Protein AF-A0A1M6WH85-F1 (afdb_monomer_lite)

Radius of gyration: 68.8 Å; chains: 1; bounding box: 102×161×122 Å

pLDDT: mean 76.67, std 14.31, range [42.09, 96.06]

Organism: NCBI:txid1121421

Secondary structure (DSSP, 8-state):
-------EEEE-TTTS-EEEEE---TT----TTPPPHHHHHH-TTT---HHHHHHHHTSS--SPP-SSS-SSS-HHHHHHHHTS-TTTT------S-BTTB--TTS-TTTT-EEEE-SSTT-EEEE---TTTTT---TT-PPPHHHHHHHHHHHTT---------TTSGGGPPTTS----PPP-SSS-SSS-HHHHHHHHTSPTTTT-PPPPS---GGGS---SS-----HHHHHHHHHHHHT--------S-PPTT--------

Foldseek 3Di:
DDDDPDFDWDQDPPPRDTHGPDDDPPPPPPDPPDDDPVVVVVPPVPDDDPVRVVCVVPVAFCDDADCVQDGNHGNVVVVVVVPQPDCNVVDDDDQDDDFVDQHPVNPPLVQWDWDADPDPPTIDTDHDDCVNVVDDDDDDDDDPVNVVVVCVPPVPDPDPPPPPPVVCPPPADPPRPRDQDDADCVQDTPHGNVVVVVVVPDDPCPPVDDDDPDDDPVVDDADPVRDDDDPVNVVVVVVVVVVPDPPPDDDDDDDPPDDDDDPDD

Structure (mmCIF, N/CA/C/O backbone):
data_AF-A0A1M6WH85-F1
#
_entry.id   AF-A0A1M6WH85-F1
#
loop_
_atom_site.group_PDB
_atom_site.id
_atom_site.type_symbol
_atom_site.label_atom_id
_atom_site.label_alt_id
_atom_site.label_comp_id
_atom_site.label_asym_id
_atom_site.label_entity_id
_atom_site.label_seq_id
_atom_site.pdbx_PDB_ins_code
_atom_site.Cartn_x
_atom_site.Cartn_y
_atom_site.Cartn_z
_atom_site.occupancy
_atom_site.B_iso_or_equiv
_atom_site.auth_seq_id
_atom_site.auth_comp_id
_atom_site.auth_asym_id
_atom_site.auth_atom_id
_atom_site.pdbx_PDB_model_num
ATOM 1 N N . MET A 1 1 ? 51.964 -56.908 -78.589 1.00 42.09 1 MET A N 1
ATOM 2 C CA . MET A 1 1 ? 52.768 -55.683 -78.781 1.00 42.09 1 MET A CA 1
ATOM 3 C C . MET A 1 1 ? 53.913 -55.790 -77.792 1.00 42.09 1 MET A C 1
ATOM 5 O O . MET A 1 1 ? 53.632 -56.070 -76.640 1.00 42.09 1 MET A O 1
ATOM 9 N N . ALA A 1 2 ? 55.168 -55.766 -78.240 1.00 44.41 2 ALA A N 1
ATOM 10 C CA . ALA A 1 2 ? 56.305 -55.954 -77.339 1.00 44.41 2 ALA A CA 1
ATOM 11 C C . ALA A 1 2 ? 56.460 -54.707 -76.460 1.00 44.41 2 ALA A C 1
ATOM 13 O O . ALA A 1 2 ? 56.728 -53.624 -76.988 1.00 44.41 2 ALA A O 1
ATOM 14 N N . ASP A 1 3 ? 56.259 -54.862 -75.153 1.00 47.34 3 ASP A N 1
ATOM 15 C CA . ASP A 1 3 ? 56.424 -53.793 -74.175 1.00 47.34 3 ASP A CA 1
ATOM 16 C C . ASP A 1 3 ? 57.886 -53.351 -74.178 1.00 47.34 3 ASP A C 1
ATOM 18 O O . ASP A 1 3 ? 58.795 -54.061 -73.741 1.00 47.34 3 ASP A O 1
ATOM 22 N N . LYS A 1 4 ? 58.139 -52.173 -74.746 1.00 52.25 4 LYS A N 1
ATOM 23 C CA . LYS A 1 4 ? 59.453 -51.549 -74.660 1.00 52.25 4 LYS A CA 1
ATOM 24 C C . LYS A 1 4 ? 59.614 -51.050 -73.228 1.00 52.25 4 LYS A C 1
ATOM 26 O O . LYS A 1 4 ? 59.039 -50.026 -72.872 1.00 52.25 4 LYS A O 1
ATOM 31 N N . ASN A 1 5 ? 60.388 -51.770 -72.417 1.00 56.88 5 ASN A N 1
ATOM 32 C CA . ASN A 1 5 ? 60.799 -51.301 -71.096 1.00 56.88 5 ASN A CA 1
ATOM 33 C C . ASN A 1 5 ? 61.594 -50.000 -71.250 1.00 56.88 5 ASN A C 1
ATOM 35 O O . ASN A 1 5 ? 62.756 -50.005 -71.658 1.00 56.88 5 ASN A O 1
ATOM 39 N N . VAL A 1 6 ? 60.954 -48.877 -70.934 1.00 59.44 6 VAL A N 1
ATOM 40 C CA . VAL A 1 6 ? 61.601 -47.568 -70.891 1.00 59.44 6 VAL A CA 1
ATOM 41 C C . VAL A 1 6 ? 62.429 -47.507 -69.610 1.00 59.44 6 VAL A C 1
ATOM 43 O O . VAL A 1 6 ? 61.889 -47.350 -68.518 1.00 59.44 6 VAL A O 1
ATOM 46 N N . GLN A 1 7 ? 63.747 -47.667 -69.730 1.00 65.38 7 GLN A N 1
ATOM 47 C CA . GLN A 1 7 ? 64.667 -47.406 -68.625 1.00 65.38 7 GLN A CA 1
ATOM 48 C C . GLN A 1 7 ? 64.900 -45.900 -68.517 1.00 65.38 7 GLN A C 1
ATOM 50 O O . GLN A 1 7 ? 65.506 -45.293 -69.400 1.00 65.38 7 GLN A O 1
ATOM 55 N N . ILE A 1 8 ? 64.418 -45.304 -67.429 1.00 70.38 8 ILE A N 1
ATOM 56 C CA . ILE A 1 8 ? 64.678 -43.901 -67.104 1.00 70.38 8 ILE A CA 1
ATOM 57 C C . ILE A 1 8 ? 65.975 -43.854 -66.299 1.00 70.38 8 ILE A C 1
ATOM 59 O O . ILE A 1 8 ? 66.078 -44.496 -65.252 1.00 70.38 8 ILE A O 1
ATOM 63 N N . LYS A 1 9 ? 66.964 -43.105 -66.789 1.00 76.25 9 LYS A N 1
ATOM 64 C CA . LYS A 1 9 ? 68.206 -42.824 -66.063 1.00 76.25 9 LYS A CA 1
ATOM 65 C C . LYS A 1 9 ? 68.342 -41.326 -65.845 1.00 76.25 9 LYS A C 1
ATOM 67 O O . LYS A 1 9 ? 68.036 -40.556 -66.754 1.00 76.25 9 LYS A O 1
ATOM 72 N 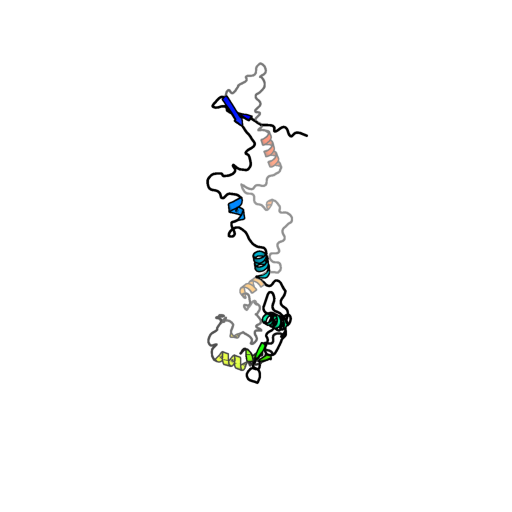N . GLN A 1 10 ? 68.813 -40.929 -64.670 1.00 78.44 10 GLN A N 1
ATOM 73 C CA . GLN A 1 10 ? 69.183 -39.545 -64.379 1.00 78.44 10 GLN A CA 1
ATOM 74 C C . GLN A 1 10 ? 70.703 -39.434 -64.274 1.00 78.44 10 GLN A C 1
ATOM 76 O O . GLN A 1 10 ? 71.368 -40.374 -63.839 1.00 78.44 10 GLN A O 1
ATOM 81 N N . ARG A 1 11 ? 71.265 -38.309 -64.716 1.00 72.81 11 ARG A N 1
ATOM 82 C CA . ARG A 1 11 ? 72.704 -38.069 -64.602 1.00 72.81 11 ARG A CA 1
ATOM 83 C C . ARG A 1 11 ? 73.030 -37.706 -63.153 1.00 72.81 11 ARG A C 1
ATOM 85 O O . ARG A 1 11 ? 72.338 -36.885 -62.562 1.00 72.81 11 ARG A O 1
ATOM 92 N N . ASN A 1 12 ? 74.059 -38.329 -62.598 1.00 70.50 12 ASN A N 1
ATOM 93 C CA . ASN A 1 12 ? 74.537 -38.075 -61.251 1.00 70.50 12 ASN A CA 1
ATOM 94 C C . ASN A 1 12 ? 75.523 -36.900 -61.276 1.00 70.50 12 ASN A C 1
ATOM 96 O O . ASN A 1 12 ? 76.570 -36.965 -61.918 1.00 70.50 12 ASN A O 1
ATOM 100 N N . GLU A 1 13 ? 75.180 -35.825 -60.572 1.00 68.06 13 GLU A N 1
ATOM 101 C CA . GLU A 1 13 ? 75.939 -34.567 -60.578 1.00 68.06 13 GLU A CA 1
ATOM 102 C C . GLU A 1 13 ? 77.287 -34.657 -59.843 1.00 68.06 13 GLU A C 1
ATOM 104 O O . GLU A 1 13 ? 78.099 -33.742 -59.928 1.00 68.06 13 GLU A O 1
ATOM 109 N N . THR A 1 14 ? 77.549 -35.746 -59.114 1.00 70.94 14 THR A N 1
ATOM 110 C CA . THR A 1 14 ? 78.760 -35.892 -58.286 1.00 70.94 14 THR A CA 1
ATOM 111 C C . THR A 1 14 ? 79.842 -36.748 -58.950 1.00 70.94 14 THR A C 1
ATOM 113 O O . THR A 1 14 ? 81.010 -36.646 -58.582 1.00 70.94 14 THR A O 1
ATOM 116 N N . ASN A 1 15 ? 79.494 -37.596 -59.924 1.00 67.88 15 ASN A N 1
ATOM 117 C CA . ASN A 1 15 ? 80.453 -38.490 -60.589 1.00 67.88 15 ASN A CA 1
ATOM 118 C C . ASN A 1 15 ? 80.294 -38.578 -62.119 1.00 67.88 15 ASN A C 1
ATOM 120 O O . ASN A 1 15 ? 80.936 -39.429 -62.735 1.00 67.88 15 ASN A O 1
ATOM 124 N N . ASP A 1 16 ? 79.434 -37.744 -62.720 1.00 69.81 16 ASP A N 1
ATOM 125 C CA . ASP A 1 16 ? 79.087 -37.743 -64.152 1.00 69.81 16 ASP A CA 1
ATOM 126 C C . ASP A 1 16 ? 78.580 -39.099 -64.703 1.00 69.81 16 ASP A C 1
ATOM 128 O O . ASP A 1 16 ? 78.475 -39.308 -65.917 1.00 69.81 16 ASP A O 1
ATOM 132 N N . GLY A 1 17 ? 78.207 -40.027 -63.817 1.00 75.81 17 GLY A N 1
ATOM 133 C CA . GLY A 1 17 ? 77.593 -41.312 -64.139 1.00 75.81 17 GLY A CA 1
ATOM 134 C C . GLY A 1 17 ? 76.082 -41.215 -64.387 1.00 75.81 17 GLY A C 1
ATOM 135 O O . GLY A 1 17 ? 75.456 -40.176 -64.187 1.00 75.81 17 GLY A O 1
ATOM 136 N N . TRP A 1 18 ? 75.467 -42.318 -64.828 1.00 76.81 18 TRP A N 1
ATOM 137 C CA . TRP A 1 18 ? 74.013 -42.423 -65.021 1.00 76.81 18 TRP A CA 1
ATOM 138 C C . TRP A 1 18 ? 73.401 -43.379 -63.996 1.00 76.81 18 TRP A C 1
ATOM 140 O O . TRP A 1 18 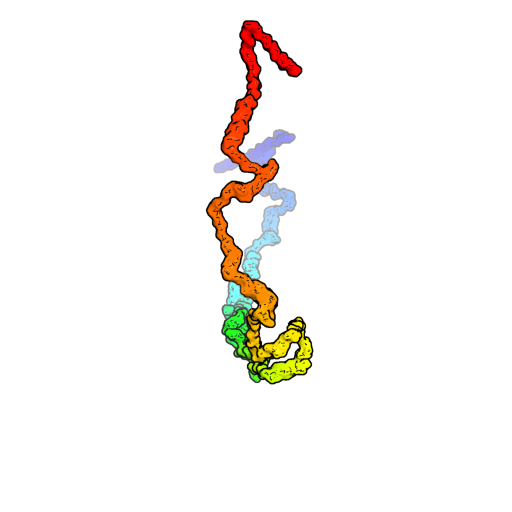? 73.637 -44.586 -64.074 1.00 76.81 18 TRP A O 1
ATOM 150 N N . ASP A 1 19 ? 72.564 -42.857 -63.101 1.00 74.44 19 ASP A N 1
ATOM 151 C CA . ASP A 1 19 ? 71.828 -43.652 -62.119 1.00 74.44 19 ASP A CA 1
ATOM 152 C C . ASP A 1 19 ? 70.506 -44.142 -62.717 1.00 74.44 19 ASP A C 1
ATOM 154 O O . ASP A 1 19 ? 69.733 -43.377 -63.303 1.00 74.44 19 ASP A O 1
ATOM 158 N N . ASN A 1 20 ? 70.234 -45.441 -62.578 1.00 72.94 20 ASN A N 1
ATOM 159 C CA . ASN A 1 20 ? 68.975 -46.035 -63.021 1.00 72.94 20 ASN A CA 1
ATOM 160 C C . ASN A 1 20 ? 67.863 -45.631 -62.049 1.00 72.94 20 ASN A C 1
ATOM 162 O O . ASN A 1 20 ? 67.914 -45.995 -60.876 1.00 72.94 20 ASN A O 1
ATOM 166 N N . LEU A 1 21 ? 66.845 -44.918 -62.534 1.00 68.12 21 LEU A N 1
ATOM 167 C CA . LEU A 1 21 ? 65.789 -44.406 -61.670 1.00 68.12 21 LEU A CA 1
ATOM 168 C C . LEU A 1 21 ? 64.767 -45.500 -61.323 1.00 68.12 21 LEU A C 1
ATOM 170 O O . LEU A 1 21 ? 64.354 -45.548 -60.178 1.00 68.12 21 LEU A O 1
ATOM 174 N N . TYR A 1 22 ? 64.424 -46.417 -62.243 1.00 67.44 22 TYR A N 1
ATOM 175 C CA . TYR A 1 22 ? 63.543 -47.591 -62.029 1.00 67.44 22 TYR A CA 1
ATOM 176 C C . TYR A 1 22 ? 63.690 -48.621 -63.187 1.00 67.44 22 TYR A C 1
ATOM 178 O O . TYR A 1 22 ? 64.175 -48.236 -64.257 1.00 67.44 22 TYR A O 1
ATOM 186 N N . PRO A 1 23 ? 63.277 -49.909 -63.026 1.00 55.47 23 PRO A N 1
ATOM 187 C CA . PRO A 1 23 ? 62.422 -50.447 -61.965 1.00 55.47 23 PRO A CA 1
ATOM 188 C C . PRO A 1 23 ? 63.149 -51.348 -60.955 1.00 55.47 23 PRO A C 1
ATOM 190 O O . PRO A 1 23 ? 63.771 -52.338 -61.334 1.00 55.47 23 PRO A O 1
ATOM 193 N N . LYS A 1 24 ? 62.995 -51.058 -59.653 1.00 54.28 24 LYS A N 1
ATOM 194 C CA . LYS A 1 24 ? 63.282 -52.020 -58.579 1.00 54.28 24 LYS A CA 1
ATOM 195 C C . LYS A 1 24 ? 62.405 -53.254 -58.798 1.00 54.28 24 LYS A C 1
ATOM 197 O O . LYS A 1 24 ? 61.180 -53.187 -58.692 1.00 54.28 24 LYS A O 1
ATOM 202 N N . THR A 1 25 ? 63.009 -54.375 -59.168 1.00 53.16 25 THR A N 1
ATOM 203 C CA . THR A 1 25 ? 62.298 -55.648 -59.287 1.00 53.16 25 THR A CA 1
ATOM 204 C C . THR A 1 25 ? 61.835 -56.102 -57.902 1.00 53.16 25 THR A C 1
ATOM 206 O O . THR A 1 25 ? 62.571 -55.972 -56.930 1.00 53.16 25 THR A O 1
ATOM 209 N N . LYS A 1 26 ? 60.616 -56.648 -57.827 1.00 52.84 26 LYS A N 1
ATOM 210 C CA . LYS A 1 26 ? 59.824 -57.032 -56.635 1.00 52.84 26 LYS A CA 1
ATOM 211 C C . LYS A 1 26 ? 60.537 -57.734 -55.458 1.00 52.84 26 LYS A C 1
ATOM 213 O O . LYS A 1 26 ? 59.924 -57.868 -54.408 1.00 52.84 26 LYS A O 1
ATOM 218 N N . ALA A 1 27 ? 61.762 -58.223 -55.628 1.00 52.22 27 ALA A N 1
ATOM 219 C CA . ALA A 1 27 ? 62.506 -58.964 -54.611 1.00 52.22 27 ALA A CA 1
ATOM 220 C C . ALA A 1 27 ? 63.324 -58.076 -53.652 1.00 52.22 27 ALA A C 1
ATOM 222 O O . ALA A 1 27 ? 63.789 -58.571 -52.633 1.00 52.22 27 ALA A O 1
ATOM 223 N N . GLU A 1 28 ? 63.482 -56.781 -53.937 1.00 53.91 28 GLU A N 1
ATOM 224 C CA . GLU A 1 28 ? 64.377 -55.892 -53.179 1.00 53.91 28 GLU A CA 1
ATOM 225 C C . GLU A 1 28 ? 63.615 -54.789 -52.420 1.00 53.91 28 GLU A C 1
ATOM 227 O O . GLU A 1 28 ? 64.026 -53.633 -52.362 1.00 53.91 28 GLU A O 1
ATOM 232 N N 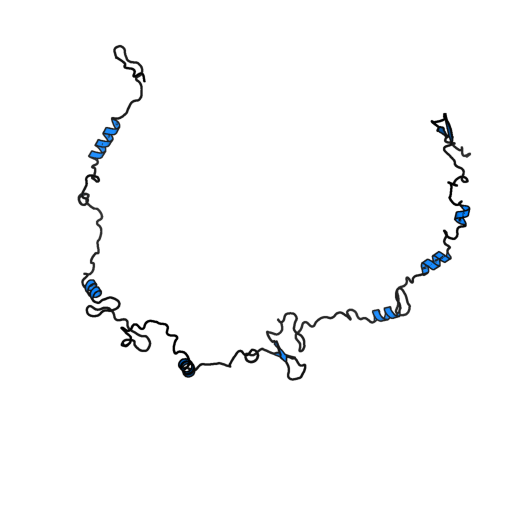. LEU A 1 29 ? 62.463 -55.148 -51.844 1.00 56.69 29 LEU A N 1
ATOM 233 C CA . LEU A 1 29 ? 61.794 -54.356 -50.806 1.00 56.69 29 LEU A CA 1
ATOM 234 C C . LEU A 1 29 ? 62.033 -55.006 -49.431 1.00 56.69 29 LEU A C 1
ATOM 236 O O . LEU A 1 29 ? 61.104 -55.311 -48.694 1.00 56.69 29 LEU A O 1
ATOM 240 N N . VAL A 1 30 ? 63.298 -55.277 -49.107 1.00 57.41 30 VAL A N 1
ATOM 241 C CA . VAL A 1 30 ? 63.726 -55.507 -47.722 1.00 57.41 30 VAL A CA 1
ATOM 242 C C . VAL A 1 30 ? 64.529 -54.279 -47.331 1.00 57.41 30 VAL A C 1
ATOM 244 O O . VAL A 1 30 ? 65.752 -54.247 -47.433 1.00 57.41 30 VAL A O 1
ATOM 247 N N . GLU A 1 31 ? 63.818 -53.221 -46.948 1.00 55.88 31 GLU A N 1
ATOM 248 C CA . GLU A 1 31 ? 64.446 -52.137 -46.206 1.00 55.88 31 GLU A CA 1
ATOM 249 C C . GLU A 1 31 ? 64.771 -52.692 -44.812 1.00 55.88 31 GLU A C 1
ATOM 251 O O . GLU A 1 31 ? 63.914 -53.246 -44.122 1.00 55.88 31 GLU A O 1
ATOM 256 N N . THR A 1 32 ? 66.057 -52.648 -44.475 1.00 51.19 32 THR A N 1
ATOM 257 C CA . THR A 1 32 ? 66.700 -53.088 -43.229 1.00 51.19 32 THR A CA 1
ATOM 258 C C . THR A 1 32 ? 65.756 -53.175 -42.020 1.00 51.19 32 THR A C 1
ATOM 260 O O . THR A 1 32 ? 65.392 -52.155 -41.441 1.00 51.19 32 THR A O 1
ATOM 263 N N . GLY A 1 33 ? 65.409 -54.404 -41.612 1.00 61.09 33 GLY A N 1
ATOM 264 C CA . GLY A 1 33 ? 64.749 -54.702 -40.331 1.00 61.09 33 GLY A CA 1
ATOM 265 C C . GLY A 1 33 ? 63.273 -55.127 -40.378 1.00 61.09 33 GLY A C 1
ATOM 266 O O . GLY A 1 33 ? 62.720 -55.427 -39.321 1.00 61.09 33 GLY A O 1
ATOM 267 N N . GLY A 1 34 ? 62.627 -55.177 -41.549 1.00 64.00 34 GLY A N 1
ATOM 268 C CA . GLY A 1 34 ? 61.234 -55.636 -41.700 1.00 64.00 34 GLY A CA 1
ATOM 269 C C . GLY A 1 34 ? 61.087 -57.107 -42.119 1.00 64.00 34 GLY A C 1
ATOM 270 O O . GLY A 1 34 ? 61.919 -57.630 -42.857 1.00 64.00 34 GLY A O 1
ATOM 271 N N . SER A 1 35 ? 60.011 -57.770 -41.675 1.00 67.88 35 SER A N 1
ATOM 272 C CA . SER A 1 35 ? 59.642 -59.120 -42.134 1.00 67.88 35 SER A CA 1
ATOM 273 C C . SER A 1 35 ? 59.291 -59.130 -43.625 1.00 67.88 35 SER A C 1
ATOM 275 O O . SER A 1 35 ? 58.646 -58.213 -44.135 1.00 67.88 35 SER A O 1
ATOM 277 N N . THR A 1 36 ? 59.662 -60.200 -44.317 1.00 78.50 36 THR A N 1
ATOM 278 C CA . THR A 1 36 ? 59.264 -60.460 -45.703 1.00 78.50 36 THR A CA 1
ATOM 279 C C . THR A 1 36 ? 57.747 -60.646 -45.830 1.00 78.50 36 THR A C 1
ATOM 281 O O . THR A 1 36 ? 57.044 -60.946 -44.864 1.00 78.50 36 THR A O 1
ATOM 284 N N . VAL A 1 37 ? 57.221 -60.539 -47.056 1.00 79.31 37 VAL A N 1
ATOM 285 C CA . VAL A 1 37 ? 55.795 -60.797 -47.342 1.00 79.31 37 VAL A CA 1
ATOM 286 C C . VAL A 1 37 ? 55.373 -62.214 -46.921 1.00 79.31 37 VAL A C 1
ATOM 288 O O . VAL A 1 37 ? 54.264 -62.397 -46.424 1.00 79.31 37 VAL A O 1
ATOM 291 N N . ALA A 1 38 ? 56.248 -63.212 -47.080 1.00 81.12 38 ALA A N 1
ATOM 292 C CA . ALA A 1 38 ? 55.956 -64.593 -46.691 1.00 81.12 38 ALA A CA 1
ATOM 293 C C . ALA A 1 38 ? 55.865 -64.759 -45.165 1.00 81.12 38 ALA A C 1
ATOM 295 O O . ALA A 1 38 ? 54.941 -65.401 -44.671 1.00 81.12 38 ALA A O 1
ATOM 296 N N . GLU A 1 39 ? 56.779 -64.129 -44.422 1.00 83.94 39 GLU A N 1
ATOM 297 C CA . GLU A 1 39 ? 56.746 -64.101 -42.955 1.00 83.94 39 GLU A CA 1
ATOM 298 C C . GLU A 1 39 ? 55.518 -63.348 -42.435 1.00 83.94 39 GLU A C 1
ATOM 300 O O . GLU A 1 39 ? 54.901 -63.787 -41.470 1.00 83.94 39 GLU A O 1
ATOM 305 N N . HIS A 1 40 ? 55.113 -62.260 -43.102 1.00 84.31 40 HIS A N 1
ATOM 306 C CA . HIS A 1 40 ? 53.891 -61.538 -42.757 1.00 84.31 40 HIS A CA 1
ATOM 307 C C . HIS A 1 40 ? 52.653 -62.433 -42.888 1.00 84.31 40 HIS A C 1
ATOM 309 O O . HIS A 1 40 ? 51.881 -62.531 -41.941 1.00 84.31 40 HIS A O 1
ATOM 315 N N . ILE A 1 41 ? 52.478 -63.122 -44.021 1.00 84.81 41 ILE A N 1
ATOM 316 C CA . ILE A 1 41 ? 51.302 -63.978 -44.272 1.00 84.81 41 ILE A CA 1
ATOM 317 C C . ILE A 1 41 ? 51.235 -65.171 -43.297 1.00 84.81 41 ILE A C 1
ATOM 319 O O . ILE A 1 41 ? 50.141 -65.634 -42.979 1.00 84.81 41 ILE A O 1
ATOM 323 N N . ALA A 1 42 ? 52.378 -65.656 -42.799 1.00 85.19 42 ALA A N 1
ATOM 324 C CA . ALA A 1 42 ? 52.445 -66.742 -41.816 1.00 85.19 42 ALA A CA 1
ATOM 325 C C . ALA A 1 42 ? 52.259 -66.282 -40.351 1.00 85.19 42 ALA A C 1
ATOM 327 O O . ALA A 1 42 ? 52.121 -67.123 -39.462 1.00 85.19 42 ALA A O 1
ATOM 328 N N . ASP A 1 43 ? 52.246 -64.972 -40.079 1.00 86.44 43 ASP A N 1
ATOM 329 C CA . ASP A 1 43 ? 52.116 -64.419 -38.729 1.00 86.44 43 ASP A CA 1
ATOM 330 C C . ASP A 1 43 ? 50.655 -64.457 -38.246 1.00 86.44 43 ASP A C 1
ATOM 332 O O . ASP A 1 43 ? 49.857 -63.547 -38.502 1.00 86.44 43 ASP A O 1
ATOM 336 N N . SER A 1 44 ? 50.303 -65.516 -37.513 1.00 88.62 44 SER A N 1
ATOM 337 C CA . SER A 1 44 ? 48.970 -65.697 -36.928 1.00 88.62 44 SER A CA 1
ATOM 338 C C . SER A 1 44 ? 48.658 -64.742 -35.774 1.00 88.62 44 SER A C 1
ATOM 340 O O . SER A 1 44 ? 47.502 -64.647 -35.384 1.00 88.62 44 SER A O 1
ATOM 342 N N . ALA A 1 45 ? 49.646 -64.041 -35.207 1.00 89.81 45 ALA A N 1
ATOM 343 C CA . ALA A 1 45 ? 49.397 -63.039 -34.170 1.00 89.81 45 ALA A CA 1
ATOM 344 C C . ALA A 1 45 ? 48.905 -61.710 -34.768 1.00 89.81 45 ALA A C 1
ATOM 346 O O . ALA A 1 45 ? 48.226 -60.941 -34.088 1.00 89.81 45 ALA A O 1
ATOM 347 N N . LYS A 1 46 ? 49.235 -61.439 -36.041 1.00 86.31 46 LYS A N 1
ATOM 348 C CA . LYS A 1 46 ? 48.803 -60.238 -36.780 1.00 86.31 46 LYS A CA 1
ATOM 349 C C . LYS A 1 46 ? 47.564 -60.451 -37.655 1.00 86.31 46 LYS A C 1
ATOM 351 O O . LYS A 1 46 ? 46.976 -59.469 -38.106 1.00 86.31 46 LYS A O 1
ATOM 356 N N . HIS A 1 47 ? 47.165 -61.699 -37.898 1.00 91.50 47 HIS A N 1
ATOM 357 C CA . HIS A 1 47 ? 45.995 -62.050 -38.705 1.00 91.50 47 HIS A CA 1
ATOM 358 C C . HIS A 1 47 ? 44.848 -62.572 -37.840 1.00 91.50 47 HIS A C 1
ATOM 360 O O . HIS A 1 47 ? 45.062 -63.111 -36.763 1.00 91.50 47 HIS A O 1
ATOM 366 N N . ILE A 1 48 ? 43.619 -62.424 -38.336 1.00 93.19 48 ILE A N 1
ATOM 367 C CA . ILE A 1 48 ? 42.411 -62.951 -37.691 1.00 93.19 48 ILE A CA 1
ATOM 368 C C . ILE A 1 48 ? 41.734 -63.964 -38.607 1.00 93.19 48 ILE A C 1
ATOM 370 O O . ILE A 1 48 ? 41.682 -63.799 -39.830 1.00 93.19 48 ILE A O 1
ATOM 374 N N . THR A 1 49 ? 41.166 -64.999 -38.014 1.00 93.56 49 THR A N 1
ATOM 375 C CA . THR A 1 49 ? 40.409 -66.041 -38.701 1.00 93.56 49 THR A CA 1
ATOM 376 C C . THR A 1 49 ? 38.931 -65.666 -38.844 1.00 93.56 49 THR A C 1
ATOM 378 O O . THR A 1 49 ? 38.391 -64.775 -38.180 1.00 93.56 49 THR A O 1
ATOM 381 N N . GLY A 1 50 ? 38.221 -66.381 -39.723 1.00 94.50 50 GLY A N 1
ATOM 382 C CA . GLY A 1 50 ? 36.764 -66.256 -39.836 1.00 94.50 50 GLY A CA 1
ATOM 383 C C . GLY A 1 50 ? 36.024 -66.627 -38.543 1.00 94.50 50 GLY A C 1
ATOM 384 O O . GLY A 1 50 ? 35.032 -65.980 -38.199 1.00 94.50 50 GLY A O 1
ATOM 385 N N . ALA A 1 51 ? 36.532 -67.618 -37.805 1.00 92.94 51 ALA A N 1
ATOM 386 C CA . ALA A 1 51 ? 35.966 -68.047 -36.529 1.00 92.94 51 ALA A CA 1
ATOM 387 C C . ALA A 1 51 ? 36.115 -66.964 -35.450 1.00 92.94 51 ALA A C 1
ATOM 389 O O . ALA A 1 51 ? 35.133 -66.639 -34.786 1.00 92.94 51 ALA A O 1
ATOM 390 N N . GLU A 1 52 ? 37.291 -66.337 -35.336 1.00 95.06 52 GLU A N 1
ATOM 391 C CA . GLU A 1 52 ? 37.531 -65.240 -34.385 1.00 95.06 52 GLU A CA 1
ATOM 392 C C . GLU A 1 52 ? 36.630 -64.037 -34.658 1.00 95.06 52 GLU A C 1
ATOM 394 O O . GLU A 1 52 ? 35.994 -63.524 -33.738 1.00 95.06 52 GLU A O 1
ATOM 399 N N . ARG A 1 53 ? 36.469 -63.642 -35.930 1.00 93.25 53 ARG A N 1
ATOM 400 C CA . ARG A 1 53 ? 35.508 -62.588 -36.296 1.00 93.25 53 ARG A CA 1
ATOM 401 C C . ARG A 1 53 ? 34.084 -62.936 -35.876 1.00 93.25 53 ARG A C 1
ATOM 403 O O . ARG A 1 53 ? 33.375 -62.067 -35.380 1.00 93.25 53 ARG A O 1
ATOM 410 N N . THR A 1 54 ? 33.664 -64.184 -36.071 1.00 91.69 54 THR A N 1
ATOM 411 C CA . THR A 1 54 ? 32.313 -64.636 -35.702 1.00 91.69 54 THR A CA 1
ATOM 412 C C . THR A 1 54 ? 32.128 -64.624 -34.185 1.00 91.69 54 THR A C 1
ATOM 414 O O . THR A 1 54 ? 31.132 -64.104 -33.688 1.00 91.69 54 THR A O 1
ATOM 417 N N . ALA A 1 55 ? 33.119 -65.112 -33.435 1.00 91.25 55 ALA A N 1
ATOM 418 C CA . ALA A 1 55 ? 33.103 -65.102 -31.977 1.00 91.25 55 ALA A CA 1
ATOM 419 C C . ALA A 1 55 ? 33.047 -63.673 -31.412 1.00 91.25 55 ALA A C 1
ATOM 421 O O . ALA A 1 55 ? 32.231 -63.390 -30.537 1.00 91.25 55 ALA A O 1
ATOM 422 N N . TRP A 1 56 ? 33.853 -62.744 -31.938 1.00 90.50 56 TRP A N 1
ATOM 423 C CA . TRP A 1 56 ? 33.806 -61.338 -31.526 1.00 90.50 56 TRP A CA 1
ATOM 424 C C . TRP A 1 56 ? 32.480 -60.666 -31.876 1.00 90.50 56 TRP A C 1
ATOM 426 O O . TRP A 1 56 ? 31.956 -59.908 -31.062 1.00 90.50 56 TRP A O 1
ATOM 436 N N . GLN A 1 57 ? 31.897 -60.970 -33.040 1.00 88.31 57 GLN A N 1
ATOM 437 C CA . GLN A 1 57 ? 30.594 -60.421 -33.423 1.00 88.31 57 GLN A CA 1
ATOM 438 C C . GLN A 1 57 ? 29.437 -60.896 -32.534 1.00 88.31 57 GLN A C 1
ATOM 440 O O . GLN A 1 57 ? 28.459 -60.154 -32.406 1.00 88.31 57 GLN A O 1
ATOM 445 N N . ASN A 1 58 ? 29.579 -62.064 -31.899 1.00 86.38 58 ASN A N 1
ATOM 446 C CA . ASN A 1 58 ? 28.575 -62.687 -31.032 1.00 86.38 58 ASN A CA 1
ATOM 447 C C . ASN A 1 58 ? 28.843 -62.492 -29.527 1.00 86.38 58 ASN A C 1
ATOM 449 O O . ASN A 1 58 ? 28.092 -63.004 -28.705 1.00 86.38 58 ASN A O 1
ATOM 453 N N . LYS A 1 59 ? 29.908 -61.778 -29.137 1.00 85.25 59 LYS A N 1
ATOM 454 C CA . LYS A 1 59 ? 30.308 -61.638 -27.723 1.00 85.25 59 LYS A CA 1
ATOM 455 C C . LYS A 1 59 ? 29.302 -60.852 -26.868 1.00 85.25 59 LYS A C 1
ATOM 457 O O . LYS A 1 59 ? 29.291 -61.017 -25.653 1.00 85.25 59 LYS A O 1
ATOM 462 N N . ALA A 1 60 ? 28.493 -59.993 -27.483 1.00 80.75 60 ALA A N 1
ATOM 463 C CA . ALA A 1 60 ? 27.445 -59.237 -26.808 1.00 80.75 60 ALA A CA 1
ATOM 464 C C . ALA A 1 60 ? 26.093 -59.514 -27.464 1.00 80.75 60 ALA A C 1
ATOM 466 O O . ALA A 1 60 ? 25.983 -59.502 -28.694 1.00 80.75 60 ALA A O 1
ATOM 467 N N . GLU A 1 61 ? 25.075 -59.718 -26.632 1.00 80.69 61 GLU A N 1
ATOM 468 C CA . GLU A 1 61 ? 23.693 -59.842 -27.073 1.00 80.69 61 GLU A CA 1
ATOM 469 C C . GLU A 1 61 ? 23.233 -58.504 -27.671 1.00 80.69 61 GLU A C 1
ATOM 471 O O . GLU A 1 61 ? 23.413 -57.446 -27.067 1.00 80.69 61 GLU A O 1
ATOM 476 N N . LYS A 1 62 ? 22.681 -58.532 -28.887 1.00 83.69 62 LYS A N 1
ATOM 477 C CA . LYS A 1 62 ? 22.205 -57.326 -29.600 1.00 83.69 62 LYS A CA 1
ATOM 478 C C . LYS A 1 62 ? 20.685 -57.248 -29.647 1.00 83.69 62 LYS A C 1
ATOM 480 O O . LYS A 1 62 ? 20.131 -56.270 -30.146 1.00 83.69 62 LYS A O 1
ATOM 485 N N . THR A 1 63 ? 20.015 -58.293 -29.174 1.00 90.06 63 THR A N 1
ATOM 486 C CA . THR A 1 63 ? 18.565 -58.384 -29.202 1.00 90.06 63 THR A CA 1
ATOM 487 C C . THR A 1 63 ? 17.948 -57.675 -27.998 1.00 90.06 63 THR A C 1
ATOM 489 O O . THR A 1 63 ? 18.507 -57.616 -26.900 1.00 90.06 63 THR A O 1
ATOM 492 N N . THR A 1 64 ? 16.783 -57.068 -28.212 1.00 92.62 64 THR A N 1
ATOM 493 C CA . THR A 1 64 ? 16.009 -56.450 -27.134 1.00 92.62 64 THR A CA 1
ATOM 494 C C . THR A 1 64 ? 15.500 -57.529 -26.183 1.00 92.62 64 THR A C 1
ATOM 496 O O . THR A 1 64 ? 14.951 -58.536 -26.626 1.00 92.62 64 THR A O 1
ATOM 499 N N . ALA A 1 65 ? 15.637 -57.304 -24.875 1.00 94.75 65 ALA A N 1
ATOM 500 C CA . ALA A 1 65 ? 15.097 -58.222 -23.881 1.00 94.75 65 ALA A CA 1
ATOM 501 C C . ALA A 1 65 ? 13.567 -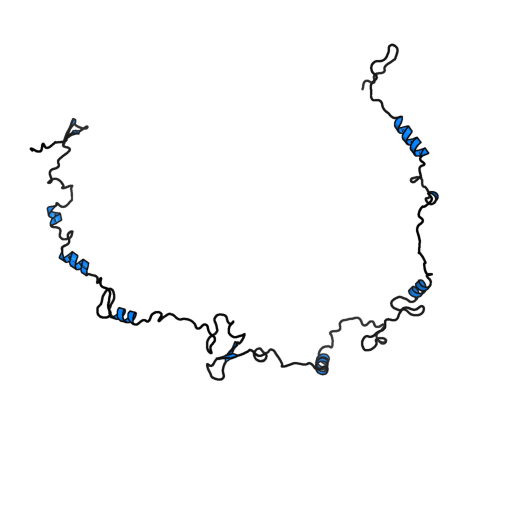58.267 -23.949 1.00 94.75 65 ALA A C 1
ATOM 503 O O . ALA A 1 65 ? 12.893 -57.240 -24.081 1.00 94.75 65 ALA A O 1
ATOM 504 N N . THR A 1 66 ? 13.019 -59.466 -23.804 1.00 94.12 66 THR A N 1
ATOM 505 C CA . THR A 1 66 ? 11.577 -59.696 -23.701 1.00 94.12 66 THR A CA 1
ATOM 506 C C . THR A 1 66 ? 11.251 -60.222 -22.308 1.00 94.12 66 THR A C 1
ATOM 508 O O . THR A 1 66 ? 12.138 -60.521 -21.511 1.00 94.12 66 THR A O 1
ATOM 511 N N . THR A 1 67 ? 9.970 -60.379 -21.995 1.00 92.75 67 THR A N 1
ATOM 512 C CA . THR A 1 67 ? 9.560 -61.064 -20.760 1.00 92.75 67 THR A CA 1
ATOM 513 C C . THR A 1 67 ? 9.875 -62.567 -20.785 1.00 92.75 67 THR A C 1
ATOM 515 O O . THR A 1 67 ? 9.887 -63.203 -19.734 1.00 92.75 67 THR A O 1
ATOM 518 N N . ALA A 1 68 ? 10.166 -63.143 -21.960 1.00 94.00 68 ALA A N 1
ATOM 519 C CA . ALA A 1 68 ? 10.439 -64.570 -22.139 1.00 94.00 68 ALA A CA 1
ATOM 520 C C . ALA A 1 68 ? 11.940 -64.910 -22.252 1.00 94.00 68 ALA A C 1
ATOM 522 O O . ALA A 1 68 ? 12.358 -65.989 -21.821 1.00 94.00 68 ALA A O 1
ATOM 523 N N . ALA A 1 69 ? 12.754 -63.999 -22.790 1.00 93.00 69 ALA A N 1
ATOM 524 C CA . ALA A 1 69 ? 14.170 -64.216 -23.089 1.00 93.00 69 ALA A CA 1
ATOM 525 C C . ALA A 1 69 ? 15.036 -63.006 -22.713 1.00 93.00 69 ALA A C 1
ATOM 527 O O . ALA A 1 69 ? 14.598 -61.858 -22.836 1.00 93.00 69 ALA A O 1
ATOM 528 N N . ASP A 1 70 ? 16.263 -63.289 -22.266 1.00 92.19 70 ASP A N 1
ATOM 529 C CA . ASP A 1 70 ? 17.284 -62.273 -22.007 1.00 92.19 70 ASP A CA 1
ATOM 530 C C . ASP A 1 70 ? 17.683 -61.561 -23.311 1.00 92.19 70 ASP A C 1
ATOM 532 O O . ASP A 1 70 ? 17.523 -62.103 -24.403 1.00 92.19 70 ASP A O 1
ATOM 536 N N . GLY A 1 71 ? 18.187 -60.336 -23.186 1.00 91.56 71 GLY A N 1
ATOM 537 C CA . GLY A 1 71 ? 18.669 -59.518 -24.299 1.00 91.56 71 GLY A CA 1
ATOM 538 C C . GLY A 1 71 ? 19.748 -58.552 -23.811 1.00 91.56 71 GLY A C 1
ATOM 539 O O . GLY A 1 71 ? 20.613 -58.920 -23.022 1.00 91.56 71 GLY A O 1
ATOM 540 N N . LEU A 1 72 ? 19.631 -57.270 -24.167 1.00 92.25 72 LEU A N 1
ATOM 541 C CA . LEU A 1 72 ? 20.444 -56.173 -23.598 1.00 92.25 72 LEU A CA 1
ATOM 542 C C . LEU A 1 72 ? 20.331 -56.012 -22.062 1.00 92.25 72 LEU A C 1
ATOM 544 O O . LEU A 1 72 ? 21.098 -55.268 -21.456 1.00 92.25 72 LEU A O 1
ATOM 548 N N . MET A 1 73 ? 19.365 -56.685 -21.438 1.00 93.94 73 MET A N 1
ATOM 549 C CA . MET A 1 73 ? 19.164 -56.790 -19.992 1.00 93.94 73 MET A CA 1
ATOM 550 C C . MET A 1 73 ? 18.553 -58.159 -19.659 1.00 93.94 73 MET A C 1
ATOM 552 O O . MET A 1 73 ? 18.041 -58.843 -20.549 1.00 93.94 73 MET A O 1
ATOM 556 N N . ALA A 1 74 ? 18.570 -58.557 -18.386 1.00 94.12 74 ALA A N 1
ATOM 557 C CA . ALA A 1 74 ? 17.931 -59.797 -17.954 1.00 94.12 74 ALA A CA 1
ATOM 558 C C . ALA A 1 74 ? 16.403 -59.717 -18.122 1.00 94.12 74 ALA A C 1
ATOM 560 O O . ALA A 1 74 ? 15.780 -58.706 -17.779 1.00 94.12 74 ALA A O 1
ATOM 561 N N . LYS A 1 75 ? 15.769 -60.809 -18.560 1.00 94.75 75 LYS A N 1
ATOM 562 C CA . LYS A 1 75 ? 14.304 -60.912 -18.693 1.00 94.75 75 LYS A CA 1
ATOM 563 C C . LYS A 1 75 ? 13.573 -60.627 -17.381 1.00 94.75 75 LYS A C 1
ATOM 565 O O . LYS A 1 75 ? 12.474 -60.082 -17.385 1.00 94.75 75 LYS A O 1
ATOM 570 N N . ALA A 1 76 ? 14.206 -60.951 -16.251 1.00 95.50 76 ALA A N 1
ATOM 571 C CA . ALA A 1 76 ? 13.685 -60.664 -14.919 1.00 95.50 76 ALA A CA 1
ATOM 572 C C . ALA A 1 76 ? 13.600 -59.153 -14.642 1.00 95.50 76 ALA A C 1
ATOM 574 O O . ALA A 1 76 ? 12.619 -58.693 -14.063 1.00 95.50 76 ALA A O 1
ATOM 575 N N . ASP A 1 77 ? 14.587 -58.371 -15.084 1.00 96.00 77 ASP A N 1
ATOM 576 C CA . ASP A 1 77 ? 14.569 -56.916 -14.918 1.00 96.00 77 ASP A CA 1
ATOM 577 C C . ASP A 1 77 ? 13.619 -56.254 -15.915 1.00 96.00 77 ASP A C 1
ATOM 579 O O . ASP A 1 77 ? 12.905 -55.323 -15.547 1.00 96.00 77 ASP A O 1
ATOM 583 N N . LYS A 1 78 ? 13.508 -56.791 -17.138 1.00 95.00 78 LYS A N 1
ATOM 584 C CA . LYS A 1 78 ? 12.465 -56.378 -18.088 1.00 95.00 78 LYS A CA 1
ATOM 585 C C . LYS A 1 78 ? 11.064 -56.589 -17.510 1.00 95.00 78 LYS A C 1
ATOM 587 O O . LYS A 1 78 ? 10.249 -55.678 -17.570 1.00 95.00 78 LYS A O 1
ATOM 592 N N . ALA A 1 79 ? 10.809 -57.743 -16.892 1.00 94.69 79 ALA A N 1
ATOM 593 C CA . ALA A 1 79 ? 9.533 -58.030 -16.241 1.00 94.69 79 ALA A CA 1
ATOM 594 C C . ALA A 1 79 ? 9.238 -57.071 -15.074 1.00 94.69 79 ALA A C 1
ATOM 596 O O . ALA A 1 79 ? 8.104 -56.619 -14.929 1.00 94.69 79 ALA A O 1
ATOM 597 N N . LYS A 1 80 ? 10.251 -56.713 -14.268 1.00 93.69 80 LYS A N 1
ATOM 598 C CA . LYS A 1 80 ? 10.098 -55.690 -13.219 1.00 93.69 80 LYS A CA 1
ATOM 599 C C . LYS A 1 80 ? 9.735 -54.334 -13.811 1.00 93.69 80 LYS A C 1
ATOM 601 O O . LYS A 1 80 ? 8.804 -53.713 -13.319 1.00 93.69 80 LYS A O 1
ATOM 606 N N . LEU A 1 81 ? 10.449 -53.887 -14.848 1.00 93.00 81 LEU A N 1
ATOM 607 C CA . LEU A 1 81 ? 10.185 -52.601 -15.497 1.00 93.00 81 LEU A CA 1
ATOM 608 C C . LEU A 1 81 ? 8.801 -52.554 -16.153 1.00 93.00 81 LEU A C 1
ATOM 610 O O . LEU A 1 81 ? 8.120 -51.545 -16.022 1.00 93.00 81 LEU A O 1
ATOM 614 N N . ASP A 1 82 ? 8.359 -53.641 -16.789 1.00 91.75 82 ASP A N 1
ATOM 615 C CA . ASP A 1 82 ? 7.024 -53.735 -17.402 1.00 91.75 82 ASP A CA 1
ATOM 616 C C . ASP A 1 82 ? 5.889 -53.686 -16.374 1.00 91.75 82 ASP A C 1
ATOM 618 O O . ASP A 1 82 ? 4.788 -53.235 -16.684 1.00 91.75 82 ASP A O 1
ATOM 622 N N . GLY A 1 83 ? 6.153 -54.135 -15.145 1.00 90.19 83 GLY A N 1
ATOM 623 C CA . GLY A 1 83 ? 5.212 -54.038 -14.030 1.00 90.19 83 GLY A CA 1
ATOM 624 C C . GLY A 1 83 ? 5.089 -52.631 -13.439 1.00 90.19 83 GLY A C 1
ATOM 625 O O . GLY A 1 83 ? 4.171 -52.379 -12.657 1.00 90.19 83 GLY A O 1
ATOM 626 N N . ILE A 1 84 ? 5.986 -51.704 -13.789 1.00 91.56 84 ILE A N 1
ATOM 627 C CA . ILE A 1 84 ? 5.919 -50.320 -13.318 1.00 91.56 84 ILE A CA 1
ATOM 628 C C . ILE A 1 84 ? 4.911 -49.569 -14.190 1.00 91.56 84 ILE A C 1
ATOM 630 O O . ILE A 1 84 ? 5.175 -49.251 -15.348 1.00 91.56 84 ILE A O 1
ATOM 634 N N . ALA A 1 85 ? 3.746 -49.256 -13.616 1.00 89.38 85 ALA A N 1
ATOM 635 C CA . ALA A 1 85 ? 2.756 -48.412 -14.274 1.00 89.38 85 ALA A CA 1
ATOM 636 C C . ALA A 1 85 ? 3.354 -47.042 -14.643 1.00 89.38 85 ALA A C 1
ATOM 638 O O . ALA A 1 85 ? 4.189 -46.489 -13.918 1.00 89.38 85 ALA A O 1
ATOM 639 N N . ALA A 1 86 ? 2.894 -46.462 -15.755 1.00 85.62 86 ALA A N 1
ATOM 640 C CA . ALA A 1 86 ? 3.292 -45.116 -16.149 1.00 85.62 86 ALA A CA 1
ATOM 641 C C . ALA A 1 86 ? 3.012 -44.129 -15.002 1.00 85.62 86 ALA A C 1
ATOM 643 O O . ALA A 1 86 ? 1.877 -43.991 -14.551 1.00 85.62 86 ALA A O 1
ATOM 644 N N . GLY A 1 87 ? 4.061 -43.464 -14.510 1.00 85.50 87 GLY A N 1
ATOM 645 C CA . GLY A 1 87 ? 3.947 -42.519 -13.400 1.00 85.50 87 GLY A CA 1
ATOM 646 C C . GLY A 1 87 ? 3.847 -43.142 -12.002 1.00 85.50 87 GLY A C 1
ATOM 647 O O . GLY A 1 87 ? 3.465 -42.429 -11.084 1.00 85.50 87 GLY A O 1
ATOM 648 N N . ALA A 1 88 ? 4.220 -44.412 -11.789 1.00 86.38 88 ALA A N 1
ATOM 649 C CA . ALA A 1 88 ? 4.167 -45.061 -10.465 1.00 86.38 88 ALA A CA 1
ATOM 650 C C . ALA A 1 88 ? 4.903 -44.297 -9.338 1.00 86.38 88 ALA A C 1
ATOM 652 O O . ALA A 1 88 ? 4.514 -44.397 -8.179 1.00 86.38 88 ALA A O 1
ATOM 653 N N . ASN A 1 89 ? 5.921 -43.497 -9.680 1.00 83.62 89 ASN A N 1
ATOM 654 C CA . ASN A 1 89 ? 6.658 -42.641 -8.738 1.00 83.62 89 ASN A CA 1
ATOM 655 C C . ASN A 1 89 ? 6.281 -41.152 -8.837 1.00 83.62 89 ASN A C 1
ATOM 657 O O . ASN A 1 89 ? 6.952 -40.303 -8.251 1.00 83.62 89 ASN A O 1
ATOM 661 N N . ASN A 1 90 ? 5.246 -40.804 -9.603 1.00 86.12 90 ASN A N 1
ATOM 662 C CA . ASN A 1 90 ? 4.816 -39.423 -9.757 1.00 86.12 90 ASN A CA 1
ATOM 663 C C . ASN A 1 90 ? 3.968 -39.007 -8.549 1.00 86.12 90 ASN A C 1
ATOM 665 O O . ASN A 1 90 ? 2.744 -39.131 -8.555 1.00 86.12 90 ASN A O 1
ATOM 669 N N . TYR A 1 91 ? 4.629 -38.526 -7.497 1.00 82.69 91 TYR A N 1
ATOM 670 C CA . TYR A 1 91 ? 3.943 -37.936 -6.356 1.00 82.69 91 TYR A CA 1
ATOM 671 C C . TYR A 1 91 ? 3.362 -36.573 -6.740 1.00 82.69 91 TYR A C 1
ATOM 673 O O . TYR A 1 91 ? 4.076 -35.574 -6.831 1.00 82.69 91 TYR A O 1
ATOM 681 N N . THR A 1 92 ? 2.048 -36.520 -6.935 1.00 75.44 92 THR A N 1
ATOM 682 C CA . THR A 1 92 ? 1.310 -35.259 -7.004 1.00 75.44 92 THR A CA 1
ATOM 683 C C . THR A 1 92 ? 0.831 -34.894 -5.608 1.00 75.44 92 THR A C 1
ATOM 685 O O . THR A 1 92 ? -0.009 -35.587 -5.031 1.00 75.44 92 THR A O 1
ATOM 688 N N . HIS A 1 93 ? 1.360 -33.804 -5.061 1.00 72.12 93 HIS A N 1
ATOM 689 C CA . HIS A 1 93 ? 0.889 -33.271 -3.790 1.00 72.12 93 HIS A CA 1
ATOM 690 C C . HIS A 1 93 ? -0.591 -32.859 -3.911 1.00 72.12 93 HIS A C 1
ATOM 692 O O . HIS A 1 93 ? -0.948 -32.219 -4.905 1.00 72.12 93 HIS A O 1
ATOM 698 N N . PRO A 1 94 ? -1.454 -33.181 -2.930 1.00 74.44 94 PRO A N 1
ATOM 699 C CA . PRO A 1 94 ? -2.821 -32.672 -2.911 1.00 74.44 94 PRO A CA 1
ATOM 700 C C . PRO A 1 94 ? -2.826 -31.138 -2.989 1.00 74.44 94 PRO A C 1
ATOM 702 O O . PRO A 1 94 ? -1.961 -30.471 -2.420 1.00 74.44 94 PRO A O 1
ATOM 705 N N . THR A 1 95 ? -3.770 -30.564 -3.729 1.00 71.94 95 THR A N 1
ATOM 706 C CA . THR A 1 95 ? -3.922 -29.102 -3.864 1.00 71.94 95 THR A CA 1
ATOM 707 C C . THR A 1 95 ? -5.193 -28.573 -3.203 1.00 71.94 95 THR A C 1
ATOM 709 O O . THR A 1 95 ? -5.354 -27.360 -3.098 1.00 71.94 95 THR A O 1
ATOM 712 N N . GLY A 1 96 ? -6.083 -29.469 -2.764 1.00 68.50 96 GLY A N 1
ATOM 713 C CA . GLY A 1 96 ? -7.331 -29.137 -2.085 1.00 68.50 96 GLY A CA 1
ATOM 714 C C . GLY A 1 96 ? -7.227 -29.210 -0.564 1.00 68.50 96 GLY A C 1
ATOM 715 O O . GLY A 1 96 ? -6.320 -29.831 -0.010 1.00 68.50 96 GLY A O 1
ATOM 716 N N . ASP A 1 97 ? -8.205 -28.600 0.096 1.00 64.25 97 ASP A N 1
ATOM 717 C CA . ASP A 1 97 ? -8.303 -28.579 1.550 1.00 64.25 97 ASP A CA 1
ATOM 718 C C . ASP A 1 97 ? -8.770 -29.936 2.097 1.00 64.25 97 ASP A C 1
ATOM 720 O O . ASP A 1 97 ? -9.713 -30.544 1.586 1.00 64.25 97 ASP A O 1
ATOM 724 N N . GLY A 1 98 ? -8.130 -30.416 3.166 1.00 64.94 98 GLY A N 1
ATOM 725 C CA . GLY A 1 98 ? -8.519 -31.658 3.835 1.00 64.94 98 GLY A CA 1
ATOM 726 C C . GLY A 1 98 ? -8.042 -31.728 5.282 1.00 64.94 98 GLY A C 1
ATOM 727 O O . GLY A 1 98 ? -7.216 -30.926 5.712 1.00 64.94 98 GLY A O 1
ATOM 728 N N . ASN A 1 99 ? -8.539 -32.720 6.028 1.00 61.34 99 ASN A N 1
ATOM 729 C CA . ASN A 1 99 ? -8.245 -32.931 7.453 1.00 61.34 99 ASN A CA 1
ATOM 730 C C . ASN A 1 99 ? -6.764 -33.194 7.778 1.00 61.34 99 ASN A C 1
ATOM 732 O O . ASN A 1 99 ? -6.464 -33.409 8.935 1.00 61.34 99 ASN A O 1
ATOM 736 N N . LEU A 1 100 ? -5.838 -33.232 6.818 1.00 68.12 100 LEU A N 1
ATOM 737 C CA . LEU A 1 100 ? -4.400 -33.432 7.065 1.00 68.12 100 LEU A CA 1
ATOM 738 C C . LEU A 1 100 ? -3.512 -32.605 6.120 1.00 68.12 100 LEU A C 1
ATOM 740 O O . LEU A 1 100 ? -2.307 -32.833 6.052 1.00 68.12 100 LEU A O 1
ATOM 744 N N . HIS A 1 101 ? -4.093 -31.671 5.359 1.00 72.44 101 HIS A N 1
ATOM 745 C CA . HIS A 1 101 ? -3.394 -30.986 4.276 1.00 72.44 101 HIS A CA 1
ATOM 746 C C . HIS A 1 101 ? -3.637 -29.477 4.308 1.00 72.44 101 HIS A C 1
ATOM 748 O O . HIS A 1 101 ? -4.781 -29.040 4.419 1.00 72.44 101 HIS A O 1
ATOM 754 N N . VAL A 1 102 ? -2.557 -28.693 4.226 1.00 70.31 102 VAL A N 1
ATOM 755 C CA . VAL A 1 102 ? -2.602 -27.232 4.069 1.00 70.31 102 VAL A CA 1
ATOM 756 C C . VAL A 1 102 ? -2.454 -26.923 2.582 1.00 70.31 102 VAL A C 1
ATOM 758 O O . VAL A 1 102 ? -1.443 -27.290 1.980 1.00 70.31 102 VAL A O 1
ATOM 761 N N . ALA A 1 103 ? -3.430 -26.230 1.989 1.00 68.62 103 ALA A N 1
ATOM 762 C CA . ALA A 1 103 ? -3.335 -25.804 0.596 1.00 68.62 103 ALA A CA 1
ATOM 763 C C . ALA A 1 103 ? -2.057 -24.990 0.344 1.00 68.62 103 ALA A C 1
ATOM 765 O O . ALA A 1 103 ? -1.651 -24.175 1.175 1.00 68.62 103 ALA A O 1
ATOM 766 N N . ALA A 1 104 ? -1.461 -25.170 -0.838 1.00 69.88 104 ALA A N 1
ATOM 767 C CA . ALA A 1 104 ? -0.154 -24.610 -1.195 1.00 69.88 104 ALA A CA 1
ATOM 768 C C . ALA A 1 104 ? -0.053 -23.078 -1.051 1.00 69.88 104 ALA A C 1
ATOM 770 O O . ALA A 1 104 ? 1.047 -22.555 -0.893 1.00 69.88 104 ALA A O 1
ATOM 771 N N . THR A 1 105 ? -1.180 -22.358 -1.090 1.00 62.84 105 THR A N 1
ATOM 772 C CA . THR A 1 105 ? -1.223 -20.890 -0.984 1.00 62.84 105 THR A CA 1
ATOM 773 C C . THR A 1 105 ? -2.077 -20.365 0.171 1.00 62.84 105 THR A C 1
ATOM 775 O O . THR A 1 105 ? -2.243 -19.157 0.283 1.00 62.84 105 THR A O 1
ATOM 778 N N . GLY A 1 106 ? -2.637 -21.216 1.040 1.00 63.41 106 GLY A N 1
ATOM 779 C CA . GLY A 1 106 ? -3.460 -20.787 2.188 1.00 63.41 106 GLY A CA 1
ATOM 780 C C . GLY A 1 106 ? -4.738 -19.986 1.856 1.00 63.41 106 GLY A C 1
ATOM 781 O O . GLY A 1 106 ? -5.470 -19.600 2.763 1.00 63.41 106 GLY A O 1
ATOM 782 N N . THR A 1 107 ? -5.037 -19.738 0.576 1.00 65.94 107 THR A N 1
ATOM 783 C CA . THR A 1 107 ? -6.106 -18.833 0.112 1.00 65.94 107 THR A CA 1
ATOM 784 C C . THR A 1 107 ? -7.482 -19.489 -0.017 1.00 65.94 107 THR A C 1
ATOM 786 O O . THR A 1 107 ? -8.476 -18.779 -0.135 1.00 65.94 107 THR A O 1
ATOM 789 N N . THR A 1 108 ? -7.572 -20.820 -0.008 1.00 69.19 108 THR A N 1
ATOM 790 C CA . THR A 1 108 ? -8.818 -21.571 -0.257 1.00 69.19 108 THR A CA 1
ATOM 791 C C . THR A 1 108 ? -9.701 -21.749 0.981 1.00 69.19 108 THR A C 1
ATOM 793 O O . THR A 1 108 ? -10.912 -21.875 0.846 1.00 69.19 108 THR A O 1
ATOM 796 N N . ASN A 1 109 ? -9.140 -21.648 2.193 1.00 73.31 109 ASN A N 1
ATOM 797 C CA . ASN A 1 109 ? -9.864 -21.913 3.446 1.00 73.31 109 ASN A CA 1
ATOM 798 C C . ASN A 1 109 ? -10.578 -20.698 4.062 1.00 73.31 109 ASN A C 1
ATOM 800 O O . ASN A 1 109 ? -10.934 -20.738 5.242 1.00 73.31 109 ASN A O 1
ATOM 804 N N . ASN A 1 110 ? -10.779 -19.605 3.317 1.00 78.06 110 ASN A N 1
ATOM 805 C CA . ASN A 1 110 ? -11.483 -18.406 3.802 1.00 78.06 110 ASN A CA 1
ATOM 806 C C . ASN A 1 110 ? -10.953 -17.875 5.160 1.00 78.06 110 ASN A C 1
ATOM 808 O O . ASN A 1 110 ? -11.730 -17.412 5.994 1.00 78.06 110 ASN A O 1
ATOM 812 N N . GLY A 1 111 ? -9.641 -17.974 5.410 1.00 77.81 111 GLY A N 1
ATOM 813 C CA . GLY A 1 111 ? -9.011 -17.522 6.661 1.00 77.81 111 GLY A CA 1
ATOM 814 C C . GLY A 1 111 ? -9.205 -18.442 7.876 1.00 77.81 111 GLY A C 1
ATOM 815 O O . GLY A 1 111 ? -8.915 -18.032 9.000 1.00 77.81 111 GLY A O 1
ATOM 816 N N . LYS A 1 112 ? -9.692 -19.677 7.691 1.00 84.38 112 LYS A N 1
ATOM 817 C CA . LYS A 1 112 ? -9.718 -20.700 8.749 1.00 84.38 112 LYS A CA 1
ATOM 818 C C . LYS A 1 112 ? -8.310 -21.212 9.069 1.00 84.38 112 LYS A C 1
ATOM 820 O O . LYS A 1 112 ? -7.426 -21.210 8.217 1.00 84.38 112 LYS A O 1
ATOM 825 N N . VAL A 1 113 ? -8.135 -21.708 10.292 1.00 83.88 113 VAL A N 1
ATOM 826 C CA . VAL A 1 113 ? -6.903 -22.344 10.782 1.00 83.88 113 VAL A CA 1
ATOM 827 C C . VAL A 1 113 ? -7.147 -23.824 11.085 1.00 83.88 113 VAL A C 1
ATOM 829 O O . VAL A 1 113 ? -8.275 -24.220 11.390 1.00 83.88 113 VAL A O 1
ATOM 832 N N . LEU A 1 114 ? -6.100 -24.649 11.020 1.00 84.69 114 LEU A N 1
ATOM 833 C CA . LEU A 1 114 ? -6.169 -26.032 11.495 1.00 84.69 114 LEU A CA 1
ATOM 834 C C . LEU A 1 114 ? -6.250 -26.042 13.023 1.00 84.69 114 LEU A C 1
ATOM 836 O O . LEU A 1 114 ? -5.399 -25.468 13.703 1.00 84.69 114 LEU A O 1
ATOM 840 N N . LYS A 1 115 ? -7.267 -26.712 13.559 1.00 83.12 115 LYS A N 1
ATOM 841 C CA . LYS A 1 115 ? -7.480 -26.917 14.993 1.00 83.12 115 LYS A CA 1
ATOM 842 C C . LYS A 1 115 ? -7.443 -28.402 15.324 1.00 83.12 115 LYS A C 1
ATOM 844 O O . LYS A 1 115 ? -7.849 -29.225 14.504 1.00 83.12 115 LYS A O 1
ATOM 849 N N . ALA A 1 116 ? -6.990 -28.741 16.530 1.00 84.38 116 ALA A N 1
ATOM 850 C CA . ALA A 1 116 ? -7.123 -30.099 17.047 1.00 84.38 116 ALA A CA 1
ATOM 851 C C . ALA A 1 116 ? -8.610 -30.485 17.130 1.00 84.38 116 ALA A C 1
ATOM 853 O O . ALA A 1 116 ? -9.449 -29.677 17.534 1.00 84.38 116 ALA A O 1
ATOM 854 N N . GLY A 1 117 ? -8.939 -31.703 16.713 1.00 80.38 117 GLY A N 1
ATOM 855 C CA . GLY A 1 117 ? -10.281 -32.262 16.826 1.00 80.38 117 GLY A CA 1
ATOM 856 C C . GLY A 1 117 ? -10.494 -33.014 18.143 1.00 80.38 117 GLY A C 1
ATOM 857 O O . GLY A 1 117 ? -9.615 -33.096 18.997 1.00 80.38 117 GLY A O 1
ATOM 858 N N . ALA A 1 118 ? -11.689 -33.587 18.301 1.00 80.75 118 ALA A N 1
ATOM 859 C CA . ALA A 1 118 ? -12.120 -34.252 19.535 1.00 80.75 118 ALA A CA 1
ATOM 860 C C . ALA A 1 118 ? -11.443 -35.613 19.801 1.00 80.75 118 ALA A C 1
ATOM 862 O O . ALA A 1 118 ? -11.627 -36.199 20.864 1.00 80.75 118 ALA A O 1
ATOM 863 N N . THR A 1 119 ? -10.687 -36.152 18.842 1.00 83.81 119 THR A N 1
ATOM 864 C CA . THR A 1 119 ? -9.973 -37.433 18.963 1.00 83.81 119 THR A CA 1
ATOM 865 C C . THR A 1 119 ? -8.479 -37.225 18.740 1.00 83.81 119 THR A C 1
ATOM 867 O O . THR A 1 119 ? -8.079 -36.386 17.929 1.00 83.81 119 THR A O 1
ATOM 870 N N . ALA A 1 120 ? -7.638 -37.997 19.432 1.00 79.94 120 ALA A N 1
ATOM 871 C CA . ALA A 1 120 ? -6.195 -37.974 19.214 1.00 79.94 120 ALA A CA 1
ATOM 872 C C . ALA A 1 120 ? -5.865 -38.176 17.723 1.00 79.94 120 ALA A C 1
ATOM 874 O O . ALA A 1 120 ? -6.398 -39.077 17.077 1.00 79.94 120 ALA A O 1
ATOM 875 N N . GLY A 1 121 ? -5.016 -37.305 17.175 1.00 78.44 121 GLY A N 1
ATOM 876 C CA . GLY A 1 121 ? -4.632 -37.337 15.761 1.00 78.44 121 GLY A CA 1
ATOM 877 C C . GLY A 1 121 ? -5.663 -36.761 14.783 1.00 78.44 121 GLY A C 1
ATOM 878 O O . GLY A 1 121 ? -5.404 -36.759 13.584 1.00 78.44 121 GLY A O 1
ATOM 879 N N . SER A 1 122 ? -6.806 -36.248 15.255 1.00 80.81 122 SER A N 1
ATOM 880 C CA . SER A 1 122 ? -7.748 -35.515 14.399 1.00 80.81 122 SER A CA 1
ATOM 881 C C . SER A 1 122 ? -7.400 -34.025 14.351 1.00 80.81 122 SER A C 1
ATOM 883 O O . SER A 1 122 ? -7.156 -33.409 15.389 1.00 80.81 122 SER A O 1
ATOM 885 N N . ILE A 1 123 ? -7.398 -33.435 13.154 1.00 83.12 123 ILE A N 1
ATOM 886 C CA . ILE A 1 123 ? -7.350 -31.982 12.950 1.00 83.12 123 ILE A CA 1
ATOM 887 C C . ILE A 1 123 ? -8.468 -31.571 11.981 1.00 83.12 123 ILE A C 1
ATOM 889 O O . ILE A 1 123 ? -8.885 -32.356 11.130 1.00 83.12 123 ILE A O 1
ATOM 893 N N . SER A 1 124 ? -9.003 -30.365 12.151 1.00 84.50 124 SER A N 1
ATOM 894 C CA . SER A 1 124 ? -10.134 -29.839 11.380 1.00 84.50 124 SER A CA 1
ATOM 895 C C . SER A 1 124 ? -9.988 -28.336 11.151 1.00 84.50 124 SER A C 1
ATOM 897 O O . SER A 1 124 ? -9.424 -27.628 11.987 1.00 84.50 124 SER A O 1
ATOM 899 N N . TRP A 1 125 ? -10.506 -27.831 10.030 1.00 84.19 125 TRP A N 1
ATOM 900 C CA . TRP A 1 125 ? -10.506 -26.401 9.716 1.00 84.19 125 TRP A CA 1
ATOM 901 C C . TRP A 1 125 ? -11.563 -25.655 10.532 1.00 84.19 125 TRP A C 1
ATOM 903 O O . TRP A 1 125 ? -12.767 -25.848 10.347 1.00 84.19 125 TRP A O 1
ATOM 913 N N . GLY A 1 126 ? -11.119 -24.748 11.399 1.00 86.12 126 GLY A N 1
ATOM 914 C CA . GLY A 1 126 ? -11.981 -23.923 12.242 1.00 86.12 126 GLY A CA 1
ATOM 915 C C . GLY A 1 126 ? -11.670 -22.436 12.117 1.00 86.12 126 GLY A C 1
ATOM 916 O O . GLY A 1 126 ? -10.535 -22.035 11.874 1.00 86.12 126 GLY A O 1
ATOM 917 N N . THR A 1 127 ? -12.683 -21.596 12.310 1.00 87.88 127 THR A N 1
ATOM 918 C CA . THR A 1 127 ? -12.490 -20.145 12.437 1.00 87.88 127 THR A CA 1
ATOM 919 C C . THR A 1 127 ? -11.814 -19.836 13.770 1.00 87.88 127 THR A C 1
ATOM 921 O O . THR A 1 127 ? -12.170 -20.434 14.789 1.00 87.88 127 THR A O 1
ATOM 924 N N . LEU A 1 128 ? -10.846 -18.920 13.770 1.00 86.62 128 LEU A N 1
ATOM 925 C CA . LEU A 1 128 ? -10.216 -18.406 14.985 1.00 86.62 128 LEU A CA 1
ATOM 926 C C . LEU A 1 128 ? -11.198 -17.487 15.726 1.00 86.62 128 LEU A C 1
ATOM 928 O O . LEU A 1 128 ? -11.789 -16.596 15.118 1.00 86.62 128 LEU A O 1
ATOM 932 N N . THR A 1 129 ? -11.389 -17.700 17.021 1.00 83.00 129 THR A N 1
ATOM 933 C CA . THR A 1 129 ? -12.196 -16.832 17.883 1.00 83.00 129 THR A CA 1
ATOM 934 C C . THR A 1 129 ? -11.287 -15.984 18.767 1.00 83.00 129 THR A C 1
ATOM 936 O O . THR A 1 129 ? -10.128 -16.317 19.007 1.00 83.00 129 THR A O 1
ATOM 939 N N . ALA A 1 130 ? -11.821 -14.887 19.302 1.00 78.12 130 ALA A N 1
ATOM 940 C CA . ALA A 1 130 ? -11.113 -14.017 20.244 1.00 78.12 130 ALA A CA 1
ATOM 941 C C . ALA A 1 130 ? -10.527 -14.774 21.458 1.00 78.12 130 ALA A C 1
ATOM 943 O O . ALA A 1 130 ? -9.445 -14.445 21.947 1.00 78.12 130 ALA A O 1
ATOM 944 N N . THR A 1 131 ? -11.217 -15.828 21.908 1.00 78.00 131 THR A N 1
ATOM 945 C CA . THR A 1 131 ? -10.766 -16.708 22.994 1.00 78.00 131 THR A CA 1
ATOM 946 C C . THR A 1 131 ? -9.513 -17.506 22.640 1.00 78.00 131 THR A C 1
ATOM 948 O O . THR A 1 131 ? -8.722 -17.791 23.532 1.00 78.00 131 THR A O 1
ATOM 951 N N . ASP A 1 132 ? -9.303 -17.848 21.365 1.00 82.81 132 ASP A N 1
ATOM 952 C CA . ASP A 1 132 ? -8.146 -18.643 20.931 1.00 82.81 132 ASP A CA 1
ATOM 953 C C . ASP A 1 132 ? -6.834 -17.845 20.965 1.00 82.81 132 ASP A C 1
ATOM 955 O O . ASP A 1 132 ? -5.764 -18.420 21.138 1.00 82.81 132 ASP A O 1
ATOM 959 N N . VAL A 1 133 ? -6.903 -16.521 20.788 1.00 81.25 133 VAL A N 1
ATOM 960 C CA . VAL A 1 133 ? -5.733 -15.621 20.721 1.00 81.25 133 VAL A CA 1
ATOM 961 C C . VAL A 1 133 ? -5.509 -14.823 22.005 1.00 81.25 133 VAL A C 1
ATOM 963 O O . VAL A 1 133 ? -4.706 -13.894 22.026 1.00 81.25 133 VAL A O 1
ATOM 966 N N . GLY A 1 134 ? -6.240 -15.145 23.076 1.00 75.56 134 GLY A N 1
ATOM 967 C CA . GLY A 1 134 ? -6.169 -14.408 24.341 1.00 75.56 134 GLY A CA 1
ATOM 968 C C . GLY A 1 134 ? -6.660 -12.957 24.246 1.00 75.56 134 GLY A C 1
ATOM 969 O O . GLY A 1 134 ? -6.427 -12.177 25.165 1.00 75.56 134 GLY A O 1
ATOM 970 N N . ALA A 1 135 ? -7.344 -12.589 23.157 1.00 68.12 135 ALA A N 1
ATOM 971 C CA . ALA A 1 135 ? -7.760 -11.224 22.859 1.00 68.12 135 ALA A CA 1
ATOM 972 C C . ALA A 1 135 ? -9.263 -11.154 22.565 1.00 68.12 135 ALA A C 1
ATOM 974 O O . ALA A 1 135 ? -9.677 -10.923 21.433 1.00 68.12 135 ALA A O 1
ATOM 975 N N . ALA A 1 136 ? -10.080 -11.367 23.600 1.00 60.97 136 ALA A N 1
ATOM 976 C CA . ALA A 1 136 ? -11.059 -10.375 24.057 1.00 60.97 136 ALA A CA 1
ATOM 977 C C . ALA A 1 136 ? -11.778 -10.887 25.319 1.00 60.97 136 ALA A C 1
ATOM 979 O O . ALA A 1 136 ? -12.310 -12.000 25.295 1.00 60.97 136 ALA A O 1
ATOM 980 N N . PRO A 1 137 ? -11.931 -10.080 26.384 1.00 60.66 137 PRO A N 1
ATOM 981 C CA . PRO A 1 137 ? -13.145 -10.191 27.174 1.00 60.66 137 PRO A CA 1
ATOM 982 C C . PRO A 1 137 ? -14.312 -9.820 26.249 1.00 60.66 137 PRO A C 1
ATOM 984 O O . PRO A 1 137 ? -14.294 -8.768 25.602 1.00 60.66 137 PRO A O 1
ATOM 987 N N . ALA A 1 138 ? -15.299 -10.710 26.137 1.00 60.09 138 ALA A N 1
ATOM 988 C CA . ALA A 1 138 ? -16.559 -10.414 25.469 1.00 60.09 138 ALA A CA 1
ATOM 989 C C . ALA A 1 138 ? -17.086 -9.074 25.998 1.00 60.09 138 ALA A C 1
ATOM 991 O O . ALA A 1 138 ? -17.288 -8.964 27.199 1.00 60.09 138 ALA A O 1
ATOM 992 N N . SER A 1 139 ? -17.247 -8.068 25.129 1.00 58.19 139 SER A N 1
ATOM 993 C CA . SER A 1 139 ? -17.845 -6.768 25.466 1.00 58.19 139 SER A CA 1
ATOM 994 C C . SER A 1 139 ? -17.477 -6.260 26.870 1.00 58.19 139 SER A C 1
ATOM 996 O O . SER A 1 139 ? -18.297 -6.314 27.786 1.00 58.19 139 SER A O 1
ATOM 998 N N . HIS A 1 140 ? -16.266 -5.742 27.062 1.00 60.78 140 HIS A N 1
ATOM 999 C CA . HIS A 1 140 ? -15.986 -5.017 28.298 1.00 60.78 140 HIS A CA 1
ATOM 1000 C C . HIS A 1 140 ? -16.562 -3.602 28.167 1.00 60.78 140 HIS A C 1
ATOM 1002 O O . HIS A 1 140 ? -16.013 -2.726 27.505 1.00 60.78 140 HIS A O 1
ATOM 1008 N N . ALA A 1 141 ? -17.743 -3.411 28.740 1.00 61.66 141 ALA A N 1
ATOM 1009 C CA . ALA A 1 141 ? -18.285 -2.090 28.993 1.00 61.66 141 ALA A CA 1
ATOM 1010 C C . ALA A 1 141 ? -17.760 -1.646 30.357 1.00 61.66 141 ALA A C 1
ATOM 1012 O O . ALA A 1 141 ? -17.930 -2.365 31.337 1.00 61.66 141 ALA A O 1
ATOM 1013 N N . HIS A 1 142 ? -17.132 -0.478 30.425 1.00 67.06 142 HIS A N 1
ATOM 1014 C CA . HIS A 1 142 ? -16.836 0.141 31.707 1.00 67.06 142 HIS A CA 1
ATOM 1015 C C . HIS A 1 142 ? -18.059 0.937 32.147 1.00 67.06 142 HIS A C 1
ATOM 1017 O O . HIS A 1 142 ? -18.492 1.867 31.460 1.00 67.06 142 HIS A O 1
ATOM 1023 N N . THR A 1 143 ? -18.631 0.586 33.290 1.00 72.38 143 THR A N 1
ATOM 1024 C CA . THR A 1 143 ? -19.589 1.463 33.954 1.00 72.38 143 THR A CA 1
ATOM 1025 C C . THR A 1 143 ? -18.858 2.702 34.472 1.00 72.38 143 THR A C 1
ATOM 1027 O O . THR A 1 143 ? -17.673 2.661 34.810 1.00 72.38 143 THR A O 1
ATOM 1030 N N . LYS A 1 144 ? -19.571 3.829 34.569 1.00 71.50 144 LYS A N 1
ATOM 1031 C CA . LYS A 1 144 ? -19.042 5.065 35.168 1.00 71.50 144 LYS A CA 1
ATOM 1032 C C . LYS A 1 144 ? -18.407 4.805 36.546 1.00 71.50 144 LYS A C 1
ATOM 1034 O O . LYS A 1 144 ? -17.340 5.334 36.829 1.00 71.50 144 LYS A O 1
ATOM 1039 N N . ALA A 1 145 ? -19.017 3.927 37.342 1.00 70.94 145 ALA A N 1
ATOM 1040 C CA . ALA A 1 145 ? -18.531 3.550 38.665 1.00 70.94 145 ALA A CA 1
ATOM 1041 C C . ALA A 1 145 ? -17.199 2.776 38.633 1.00 70.94 145 ALA A C 1
ATOM 1043 O O . ALA A 1 145 ? -16.355 2.994 39.493 1.00 70.94 145 ALA A O 1
ATOM 1044 N N . GLU A 1 146 ? -16.971 1.900 37.651 1.00 73.75 146 GLU A N 1
ATOM 1045 C CA . GLU A 1 146 ? -15.700 1.167 37.512 1.00 73.75 146 GLU A CA 1
ATOM 1046 C C . GLU A 1 146 ? -14.556 2.081 37.061 1.00 73.75 146 GLU A C 1
ATOM 1048 O O . GLU A 1 146 ? -13.433 1.949 37.546 1.00 73.75 146 GLU A O 1
ATOM 1053 N N . ILE A 1 147 ? -14.842 3.050 36.185 1.00 70.06 147 ILE A N 1
ATOM 1054 C CA . ILE A 1 147 ? -13.883 4.099 35.805 1.00 70.06 147 ILE A CA 1
ATOM 1055 C C . ILE A 1 147 ? -13.534 4.941 37.029 1.00 70.06 147 ILE A C 1
ATOM 1057 O O . ILE A 1 147 ? -12.357 5.164 37.296 1.00 70.06 147 ILE A O 1
ATOM 1061 N N . GLU A 1 148 ? -14.540 5.362 37.797 1.00 71.44 148 GLU A N 1
ATOM 1062 C CA . GLU A 1 148 ? -14.358 6.117 39.038 1.00 71.44 148 GLU A CA 1
ATOM 1063 C C . GLU A 1 148 ? -13.592 5.304 40.095 1.00 71.44 148 GLU A C 1
ATOM 1065 O O . GLU A 1 148 ? -12.714 5.847 40.757 1.00 71.44 148 GLU A O 1
ATOM 1070 N N . ALA A 1 149 ? -13.815 3.992 40.205 1.00 66.38 149 ALA A N 1
ATOM 1071 C CA . ALA A 1 149 ? -13.084 3.124 41.130 1.00 66.38 149 ALA A CA 1
ATOM 1072 C C . ALA A 1 149 ? -11.595 2.984 40.757 1.00 66.38 149 ALA A C 1
ATOM 1074 O O . ALA A 1 149 ? -10.727 3.080 41.627 1.00 66.38 149 ALA A O 1
ATOM 1075 N N . VAL A 1 150 ? -11.264 2.841 39.469 1.00 63.94 150 VAL A N 1
ATOM 1076 C CA . VAL A 1 150 ? -9.866 2.889 38.991 1.00 63.94 150 VAL A CA 1
ATOM 1077 C C . VAL A 1 150 ? -9.261 4.287 39.203 1.00 63.94 150 VAL A C 1
ATOM 1079 O O . VAL A 1 150 ? -8.091 4.410 39.578 1.00 63.94 150 VAL A O 1
ATOM 1082 N N . LEU A 1 151 ? -10.072 5.341 39.058 1.00 62.19 151 LEU A N 1
ATOM 1083 C CA . LEU A 1 151 ? -9.697 6.732 39.333 1.00 62.19 151 LEU A CA 1
ATOM 1084 C C . LEU A 1 151 ? -9.316 6.947 40.806 1.00 62.19 151 LEU A C 1
ATOM 1086 O O . LEU A 1 151 ? -8.349 7.653 41.083 1.00 62.19 151 LEU A O 1
ATOM 1090 N N . THR A 1 152 ? -10.021 6.298 41.740 1.00 60.22 152 THR A N 1
ATOM 1091 C CA . THR A 1 152 ? -9.756 6.413 43.187 1.00 60.22 152 THR A CA 1
ATOM 1092 C C . THR A 1 152 ? -8.465 5.734 43.649 1.00 60.22 152 THR A C 1
ATOM 1094 O O . THR A 1 152 ? -7.992 6.029 44.743 1.00 60.22 152 THR A O 1
ATOM 1097 N N . GLY A 1 153 ? -7.873 4.854 42.832 1.00 59.09 153 GLY A N 1
ATOM 1098 C CA . GLY A 1 153 ? -6.684 4.085 43.212 1.00 59.09 153 GLY A CA 1
ATOM 1099 C C . GLY A 1 153 ? -5.342 4.670 42.763 1.00 59.09 153 GLY A C 1
ATOM 1100 O O . GLY A 1 153 ? -4.345 4.443 43.443 1.00 59.09 153 GLY A O 1
ATOM 1101 N N . VAL A 1 154 ? -5.273 5.392 41.632 1.00 60.06 154 VAL A N 1
ATOM 1102 C CA . VAL A 1 154 ? -3.980 5.830 41.046 1.00 60.06 154 VAL A CA 1
ATOM 1103 C C . VAL A 1 154 ? -4.001 7.216 40.379 1.00 60.06 154 VAL A C 1
ATOM 1105 O O . VAL A 1 154 ? -2.930 7.770 40.135 1.00 60.06 154 VAL A O 1
ATOM 1108 N N . ILE A 1 155 ? -5.141 7.888 40.166 1.00 55.44 155 ILE A N 1
ATOM 1109 C CA . ILE A 1 155 ? -5.105 9.278 39.653 1.00 55.44 155 ILE A CA 1
ATOM 1110 C C . ILE A 1 155 ? -5.056 10.273 40.816 1.00 55.44 155 ILE A C 1
ATOM 1112 O O . ILE A 1 155 ? -5.878 11.171 40.941 1.00 55.44 155 ILE A O 1
ATOM 1116 N N . SER A 1 156 ? -4.051 10.117 41.682 1.00 55.44 156 SER A N 1
ATOM 1117 C CA . SER A 1 156 ? -3.687 11.180 42.622 1.00 55.44 156 SER A CA 1
ATOM 1118 C C . SER A 1 156 ? -2.875 12.277 41.930 1.00 55.44 156 SER A C 1
ATOM 1120 O O . SER A 1 156 ? -2.904 13.404 42.407 1.00 55.44 156 SER A O 1
ATOM 1122 N N . PHE A 1 157 ? -2.194 11.997 40.808 1.00 54.47 157 PHE A N 1
ATOM 1123 C CA . PHE A 1 157 ? -1.471 13.008 40.027 1.00 54.47 157 PHE A CA 1
ATOM 1124 C C . PHE A 1 157 ? -1.339 12.598 38.556 1.00 54.47 157 PHE A C 1
ATOM 1126 O O . PHE A 1 157 ? -0.362 11.979 38.159 1.00 54.47 157 PHE A O 1
ATOM 1133 N N . HIS A 1 158 ? -2.305 12.984 37.730 1.00 51.06 158 HIS A N 1
ATOM 1134 C CA . HIS A 1 158 ? -1.976 13.614 36.449 1.00 51.06 158 HIS A CA 1
ATOM 1135 C C . HIS A 1 158 ? -2.801 14.894 36.378 1.00 51.06 158 HIS A C 1
ATOM 1137 O O . HIS A 1 158 ? -3.759 15.026 35.622 1.00 51.06 158 HIS A O 1
ATOM 1143 N N . SER A 1 159 ? -2.439 15.841 37.246 1.00 46.44 159 SER A N 1
ATOM 1144 C CA . SER A 1 159 ? -2.737 17.233 36.980 1.00 46.44 159 SER A CA 1
ATOM 1145 C C . SER A 1 159 ? -1.980 17.594 35.706 1.00 46.44 159 SER A C 1
ATOM 1147 O O . SER A 1 159 ? -0.750 17.620 35.672 1.00 46.44 159 SER A O 1
ATOM 1149 N N . HIS A 1 160 ? -2.700 17.950 34.646 1.00 51.84 160 HIS A N 1
ATOM 1150 C CA . HIS A 1 160 ? -2.175 19.072 33.895 1.00 51.84 160 HIS A CA 1
ATOM 1151 C C . HIS A 1 160 ? -2.102 20.190 34.929 1.00 51.84 160 HIS A C 1
ATOM 1153 O O . HIS A 1 160 ? -3.112 20.531 35.544 1.00 51.84 160 HIS A O 1
ATOM 1159 N N . ALA A 1 161 ? -0.916 20.733 35.175 1.00 47.84 161 ALA A N 1
ATOM 1160 C CA . ALA A 1 161 ? -0.810 22.058 35.754 1.00 47.84 161 ALA A CA 1
ATOM 1161 C C . ALA A 1 161 ? -1.388 23.066 34.740 1.00 47.84 161 ALA A C 1
ATOM 1163 O O . ALA A 1 161 ? -0.699 23.954 34.256 1.00 47.84 161 ALA A O 1
ATOM 1164 N N . SER A 1 162 ? -2.662 22.918 34.365 1.00 55.47 162 SER A N 1
ATOM 1165 C CA . SER A 1 162 ? -3.489 24.039 33.985 1.00 55.47 162 SER A CA 1
ATOM 1166 C C . SER A 1 162 ? -3.598 24.827 35.272 1.00 55.47 162 SER A C 1
ATOM 1168 O O . SER A 1 162 ? -4.364 24.452 36.160 1.00 55.47 162 SER A O 1
ATOM 1170 N N . GLY A 1 163 ? -2.719 25.819 35.426 1.00 52.12 163 GLY A N 1
ATOM 1171 C CA . GLY A 1 163 ? -2.786 26.753 36.533 1.00 52.12 163 GLY A CA 1
ATOM 1172 C C . GLY A 1 163 ? -4.233 27.186 36.649 1.00 52.12 163 GLY A C 1
ATOM 1173 O O . GLY A 1 163 ? -4.763 27.804 35.730 1.00 52.12 163 GLY A O 1
ATOM 1174 N N . THR A 1 164 ? -4.894 26.751 37.716 1.00 49.97 164 THR A N 1
ATOM 1175 C CA . THR A 1 164 ? -6.261 27.141 38.005 1.00 49.97 164 THR A CA 1
ATOM 1176 C C . THR A 1 164 ? -6.250 28.663 37.979 1.00 49.97 164 THR A C 1
ATOM 1178 O O . THR A 1 164 ? -5.472 29.249 38.740 1.00 49.97 164 THR A O 1
ATOM 1181 N N . PRO A 1 165 ? -7.017 29.336 37.103 1.00 58.47 165 PRO A N 1
ATOM 1182 C CA . PRO A 1 165 ? -7.158 30.777 37.185 1.00 58.47 165 PRO A CA 1
ATOM 1183 C C . PRO A 1 165 ? -7.883 31.058 38.502 1.00 58.47 165 PRO A C 1
ATOM 1185 O O . PRO A 1 165 ? -9.109 31.047 38.582 1.00 58.47 165 PRO A O 1
ATOM 1188 N N . THR A 1 166 ? -7.113 31.230 39.579 1.00 59.84 166 THR A N 1
ATOM 1189 C CA . THR A 1 166 ? -7.607 31.410 40.951 1.00 59.84 166 THR A CA 1
ATOM 1190 C C . THR A 1 166 ? -8.594 32.576 41.045 1.00 59.84 166 THR A C 1
ATOM 1192 O O . THR A 1 166 ? -9.414 32.610 41.953 1.00 59.84 166 THR A O 1
ATOM 1195 N N . ALA A 1 167 ? -8.578 33.493 40.077 1.00 56.16 167 ALA A N 1
ATOM 1196 C CA . ALA A 1 167 ? -9.472 34.637 40.024 1.00 56.16 167 ALA A CA 1
ATOM 1197 C C . ALA A 1 167 ? -10.946 34.314 39.681 1.00 56.16 167 ALA A C 1
ATOM 1199 O O . ALA A 1 167 ? -11.791 35.166 39.941 1.00 56.16 167 ALA A O 1
ATOM 1200 N N . HIS A 1 168 ? -11.290 33.136 39.131 1.00 59.00 168 HIS A N 1
ATOM 1201 C CA . HIS A 1 168 ? -12.662 32.870 38.636 1.00 59.00 168 HIS A CA 1
ATOM 1202 C C . HIS A 1 168 ? -13.232 31.486 39.002 1.00 59.00 168 HIS A C 1
ATOM 1204 O O . HIS A 1 168 ? -14.260 31.077 38.467 1.00 59.00 168 HIS A O 1
ATOM 1210 N N . LYS A 1 169 ? -12.590 30.746 39.919 1.00 57.75 169 LYS A N 1
ATOM 1211 C CA . LYS A 1 169 ? -13.029 29.395 40.331 1.00 57.75 169 LYS A CA 1
ATOM 1212 C C . LYS A 1 169 ? -14.506 29.353 40.740 1.00 57.75 169 LYS A C 1
ATOM 1214 O O . LYS A 1 169 ? -15.211 28.408 40.403 1.00 57.75 169 LYS A O 1
ATOM 1219 N N . ASP A 1 170 ? -14.953 30.377 41.459 1.00 62.81 170 ASP A N 1
ATOM 1220 C CA . ASP A 1 170 ? -16.282 30.398 42.069 1.00 62.81 170 ASP A CA 1
ATOM 1221 C C . ASP A 1 170 ? -17.371 30.928 41.115 1.00 62.81 170 ASP A C 1
ATOM 1223 O O . ASP A 1 170 ? -18.542 30.958 41.487 1.00 62.81 170 ASP A O 1
ATOM 1227 N N . THR A 1 171 ? -17.013 31.337 39.888 1.00 60.81 171 THR A N 1
ATOM 1228 C CA . THR A 1 171 ? -17.963 31.866 38.891 1.00 60.81 171 THR A CA 1
ATOM 1229 C C . THR A 1 171 ? -18.310 30.879 37.777 1.00 60.81 171 THR A C 1
ATOM 1231 O O . THR A 1 171 ? -19.209 31.171 36.992 1.00 60.81 171 THR A O 1
ATOM 1234 N N . HIS A 1 172 ? -17.635 29.727 37.707 1.00 65.81 172 HIS A N 1
ATOM 1235 C CA . HIS A 1 172 ? -17.887 28.733 36.664 1.00 65.81 172 HIS A CA 1
ATOM 1236 C C . HIS A 1 172 ? -19.211 27.996 36.901 1.00 65.81 172 HIS A C 1
ATOM 1238 O O . HIS A 1 172 ? -19.425 27.384 37.952 1.00 65.81 172 HIS A O 1
ATOM 1244 N N . LEU A 1 173 ? -20.096 28.010 35.903 1.00 65.88 173 LEU A N 1
ATOM 1245 C CA . LEU A 1 173 ? -21.324 27.221 35.921 1.00 65.88 173 LEU A CA 1
ATOM 1246 C C . LEU A 1 173 ? -20.995 25.759 35.605 1.00 65.88 173 LEU A C 1
ATOM 1248 O O . LEU A 1 173 ? -20.230 25.436 34.690 1.00 65.88 173 LEU A O 1
ATOM 1252 N N . THR A 1 174 ? -21.599 24.841 36.358 1.00 65.12 174 THR A N 1
ATOM 1253 C CA . THR A 1 174 ? -21.429 23.404 36.126 1.00 65.12 174 THR A CA 1
ATOM 1254 C C . THR A 1 174 ? -21.948 23.050 34.728 1.00 65.12 174 THR A C 1
ATOM 1256 O O . THR A 1 174 ? -23.114 23.286 34.424 1.00 65.12 174 THR A O 1
ATOM 1259 N N . GLY A 1 175 ? -21.082 22.502 33.868 1.00 69.00 175 GLY A N 1
ATOM 1260 C CA . GLY A 1 175 ? -21.406 22.195 32.465 1.00 69.00 175 GLY A CA 1
ATOM 1261 C C . GLY A 1 175 ? -20.758 23.118 31.424 1.00 69.00 175 GLY A C 1
ATOM 1262 O O . GLY A 1 175 ? -21.019 22.949 30.237 1.00 69.00 175 GLY A O 1
ATOM 1263 N N . GLY A 1 176 ? -19.902 24.064 31.832 1.00 63.97 176 GLY A N 1
ATOM 1264 C CA . GLY A 1 176 ? -19.033 24.818 30.914 1.00 63.97 176 GLY A CA 1
ATOM 1265 C C . GLY A 1 176 ? -19.738 25.890 30.076 1.00 63.97 176 GLY A C 1
ATOM 1266 O O . GLY A 1 176 ? -19.179 26.355 29.088 1.00 63.97 176 GLY A O 1
ATOM 1267 N N . SER A 1 177 ? -20.955 26.286 30.454 1.00 64.31 177 SER A N 1
ATOM 1268 C CA . SER A 1 177 ? -21.713 27.369 29.807 1.00 64.31 177 SER A CA 1
ATOM 1269 C C . SER A 1 177 ? -21.463 28.719 30.482 1.00 64.31 177 SER A C 1
ATOM 1271 O O . SER A 1 177 ? -22.395 29.410 30.890 1.00 64.31 177 SER A O 1
ATOM 1273 N N . ASP A 1 178 ? -20.196 29.089 30.625 1.00 72.94 178 ASP A N 1
ATOM 1274 C CA . ASP A 1 178 ? -19.823 30.377 31.195 1.00 72.94 178 ASP A CA 1
ATOM 1275 C C . ASP A 1 178 ? -20.047 31.485 30.166 1.00 72.94 178 ASP A C 1
ATOM 1277 O O . ASP A 1 178 ? -19.382 31.547 29.128 1.00 72.94 178 ASP A O 1
ATOM 1281 N N . ALA A 1 179 ? -20.990 32.383 30.447 1.00 72.25 179 ALA A N 1
ATOM 1282 C CA . ALA A 1 179 ? -21.132 33.599 29.663 1.00 72.25 179 ALA A CA 1
ATOM 1283 C C . ALA A 1 179 ? -19.946 34.522 29.973 1.00 72.25 179 ALA A C 1
ATOM 1285 O O . ALA A 1 179 ? -19.816 35.003 31.096 1.00 72.25 179 ALA A O 1
ATOM 1286 N N . ILE A 1 180 ? -19.089 34.783 28.983 1.00 74.69 180 ILE A N 1
ATOM 1287 C CA . ILE A 1 180 ? -18.014 35.776 29.107 1.00 74.69 180 ILE A CA 1
ATOM 1288 C C . ILE A 1 180 ? -18.674 37.165 29.186 1.00 74.69 180 ILE A C 1
ATOM 1290 O O . ILE A 1 180 ? -19.283 37.593 28.199 1.00 74.69 180 ILE A O 1
ATOM 1294 N N . PRO A 1 181 ? -18.598 37.880 30.324 1.00 79.62 181 PRO A N 1
ATOM 1295 C CA . PRO A 1 181 ? -19.272 39.161 30.466 1.00 79.62 181 PRO A CA 1
ATOM 1296 C C . PRO A 1 181 ? -18.624 40.216 29.561 1.00 79.62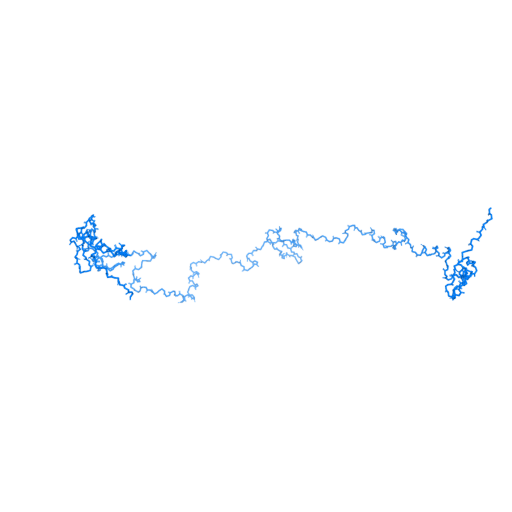 181 PRO A C 1
ATOM 1298 O O . PRO A 1 181 ? -17.400 40.315 29.441 1.00 79.62 181 PRO A O 1
ATOM 1301 N N . VAL A 1 182 ? -19.460 41.031 28.919 1.00 85.69 182 VAL A N 1
ATOM 1302 C CA . VAL A 1 182 ? -18.997 42.184 28.138 1.00 85.69 182 VAL A CA 1
ATOM 1303 C C . VAL A 1 182 ? -18.466 43.276 29.068 1.00 85.69 182 VAL A C 1
ATOM 1305 O O . VAL A 1 182 ? -19.001 43.490 30.155 1.00 85.69 182 VAL A O 1
ATOM 1308 N N . ALA A 1 183 ? -17.434 44.000 28.631 1.00 92.31 183 ALA A N 1
ATOM 1309 C CA . ALA A 1 183 ? -16.937 45.152 29.376 1.00 92.31 183 ALA A CA 1
ATOM 1310 C C . ALA A 1 183 ? -17.989 46.270 29.391 1.00 92.31 183 ALA A C 1
ATOM 1312 O O . ALA A 1 183 ? -18.570 46.617 28.357 1.00 92.31 183 ALA A O 1
ATOM 1313 N N . THR A 1 184 ? -18.205 46.863 30.560 1.00 92.44 184 THR A N 1
ATOM 1314 C CA . THR A 1 184 ? -19.115 47.998 30.755 1.00 92.44 184 THR A CA 1
ATOM 1315 C C . THR A 1 184 ? -18.324 49.216 31.229 1.00 92.44 184 THR A C 1
ATOM 1317 O O . THR A 1 184 ? -17.134 49.119 31.525 1.00 92.44 184 THR A O 1
ATOM 1320 N N . ALA A 1 185 ? -18.973 50.375 31.349 1.00 90.69 185 ALA A N 1
ATOM 1321 C CA . ALA A 1 185 ? -18.333 51.555 31.935 1.00 90.69 185 ALA A CA 1
ATOM 1322 C C . ALA A 1 185 ? -17.919 51.347 33.412 1.00 90.69 185 ALA A C 1
ATOM 1324 O O . ALA A 1 185 ? -17.060 52.063 33.922 1.00 90.69 185 ALA A O 1
ATOM 1325 N N . SER A 1 186 ? -18.508 50.369 34.113 1.00 90.81 186 SER A N 1
ATOM 1326 C CA . SER A 1 186 ? -18.303 50.165 35.556 1.00 90.81 186 SER A CA 1
ATOM 1327 C C . SER A 1 186 ? -17.604 48.852 35.922 1.00 90.81 186 SER A C 1
ATOM 1329 O O . SER A 1 186 ? -17.081 48.747 37.033 1.00 90.81 186 SER A O 1
ATOM 1331 N N . ALA A 1 187 ? -17.532 47.882 35.008 1.00 88.88 187 ALA A N 1
ATOM 1332 C CA . ALA A 1 187 ? -16.932 46.567 35.235 1.00 88.88 187 ALA A CA 1
ATOM 1333 C C . ALA A 1 187 ? -16.086 46.107 34.040 1.00 88.88 187 ALA A C 1
ATOM 1335 O O . ALA A 1 187 ? -16.452 46.343 32.885 1.00 88.88 187 ALA A O 1
ATOM 1336 N N . ASP A 1 188 ? -14.966 45.449 34.340 1.00 88.50 188 ASP A N 1
ATOM 1337 C CA . ASP A 1 188 ? -14.076 44.857 33.341 1.00 88.50 188 ASP A CA 1
ATOM 1338 C C . ASP A 1 188 ? -14.748 43.651 32.658 1.00 88.50 188 ASP A C 1
ATOM 1340 O O . ASP A 1 188 ? -15.561 42.953 33.264 1.00 88.50 188 ASP A O 1
ATOM 1344 N N . GLY A 1 189 ? -14.398 43.409 31.393 1.00 87.50 189 GLY A N 1
ATOM 1345 C CA . GLY A 1 189 ? -14.759 42.203 30.637 1.00 87.50 189 GLY A CA 1
ATOM 1346 C C . GLY A 1 189 ? -13.527 41.664 29.905 1.00 87.50 189 GLY A C 1
ATOM 1347 O O . GLY A 1 189 ? -12.441 41.638 30.473 1.00 87.50 189 GLY A O 1
ATOM 1348 N N . LEU A 1 190 ? -13.644 41.320 28.615 1.00 87.50 190 LEU A N 1
ATOM 1349 C CA . LEU A 1 190 ? -12.470 41.000 27.768 1.00 87.50 190 LEU A CA 1
ATOM 1350 C C . LEU A 1 190 ? -11.512 42.188 27.537 1.00 87.50 190 LEU A C 1
ATOM 1352 O O . LEU A 1 190 ? -10.399 42.007 27.053 1.00 87.50 190 LEU A O 1
ATOM 1356 N N . MET A 1 191 ? -11.945 43.400 27.877 1.00 92.62 191 MET A N 1
ATOM 1357 C CA . MET A 1 191 ? -11.139 44.620 27.919 1.00 92.62 191 MET A CA 1
ATOM 1358 C C . MET A 1 191 ? -11.404 45.339 29.246 1.00 92.62 191 MET A C 1
ATOM 1360 O O . MET A 1 191 ? -12.464 45.152 29.853 1.00 92.62 191 MET A O 1
ATOM 1364 N N . ALA A 1 192 ? -10.463 46.170 29.697 1.00 94.12 192 ALA A N 1
ATOM 1365 C CA . ALA A 1 192 ? -10.633 46.934 30.928 1.00 94.12 192 ALA A CA 1
ATOM 1366 C C . ALA A 1 192 ? -11.762 47.971 30.788 1.00 94.12 192 ALA A C 1
ATOM 1368 O O . ALA A 1 192 ? -11.936 48.598 29.737 1.00 94.12 192 ALA A O 1
ATOM 1369 N N . LYS A 1 193 ? -12.496 48.231 31.872 1.00 94.31 193 LYS A N 1
ATOM 1370 C CA . LYS A 1 193 ? -13.549 49.259 31.935 1.00 94.31 193 LYS A CA 1
ATOM 1371 C C . LYS A 1 193 ? -13.025 50.655 31.606 1.00 94.31 193 LYS A C 1
ATOM 1373 O O . LYS A 1 193 ? -13.755 51.478 31.055 1.00 94.31 193 LYS A O 1
ATOM 1378 N N . ALA A 1 194 ? -11.752 50.920 31.913 1.00 94.56 194 ALA A N 1
ATOM 1379 C CA . ALA A 1 194 ? -11.086 52.172 31.568 1.00 94.56 194 ALA A CA 1
ATOM 1380 C C . ALA A 1 194 ? -10.962 52.338 30.043 1.00 94.56 194 ALA A C 1
ATOM 1382 O O . ALA A 1 194 ? -11.305 53.396 29.514 1.00 94.56 194 ALA A O 1
ATOM 1383 N N . ASP A 1 195 ? -10.564 51.279 29.331 1.00 96.06 195 ASP A N 1
ATOM 1384 C CA . ASP A 1 195 ? -10.470 51.287 27.867 1.00 96.06 195 ASP A CA 1
ATOM 1385 C C . ASP A 1 195 ? -11.855 51.391 27.228 1.00 96.06 195 ASP A C 1
ATOM 1387 O O . ASP A 1 195 ? -12.043 52.170 26.292 1.00 96.06 195 ASP A O 1
ATOM 1391 N N . LYS A 1 196 ? -12.853 50.683 27.779 1.00 95.56 196 LYS A N 1
ATOM 1392 C CA . LYS A 1 196 ? -14.258 50.821 27.361 1.00 95.56 196 LYS A CA 1
ATOM 1393 C C . LYS A 1 196 ? -14.751 52.256 27.495 1.00 95.56 196 LYS A C 1
ATOM 1395 O O . LYS A 1 196 ? -15.319 52.786 26.549 1.00 95.56 196 LYS A O 1
ATOM 1400 N N . SER A 1 197 ? -14.476 52.899 28.628 1.00 94.69 197 SER A N 1
ATOM 1401 C CA . SER A 1 197 ? -14.889 54.285 28.879 1.00 94.69 197 SER A CA 1
ATOM 1402 C C . SER A 1 197 ? -14.216 55.271 27.921 1.00 94.69 197 SER A C 1
ATOM 1404 O O . SER A 1 197 ? -14.847 56.216 27.442 1.00 94.69 197 SER A O 1
ATOM 1406 N N . LYS A 1 198 ? -12.935 55.042 27.601 1.00 94.19 198 LYS A N 1
ATOM 1407 C CA . LYS A 1 198 ? -12.210 55.845 26.613 1.00 94.19 198 LYS A CA 1
ATOM 1408 C C . LYS A 1 198 ? -12.805 55.679 25.216 1.00 94.19 198 LYS A C 1
ATOM 1410 O O . LYS A 1 198 ? -12.996 56.679 24.532 1.00 94.19 198 LYS A O 1
ATOM 1415 N N . LEU A 1 199 ? -13.115 54.446 24.811 1.00 93.31 199 LEU A N 1
ATOM 1416 C CA . LEU A 1 199 ? -13.742 54.160 23.521 1.00 93.31 199 LEU A CA 1
ATOM 1417 C C . LEU A 1 199 ? -15.141 54.782 23.419 1.00 93.31 199 LEU A C 1
ATOM 1419 O O . LEU A 1 199 ? -15.447 55.403 22.408 1.00 93.31 199 LEU A O 1
ATOM 1423 N N . ASP A 1 200 ? -15.945 54.695 24.481 1.00 93.12 200 ASP A N 1
ATOM 1424 C CA . ASP A 1 200 ? -17.294 55.280 24.541 1.00 93.12 200 ASP A CA 1
ATOM 1425 C C . ASP A 1 200 ? -17.292 56.813 24.439 1.00 93.12 200 ASP A C 1
ATOM 1427 O O . ASP A 1 200 ? -18.290 57.412 24.045 1.00 93.12 200 ASP A O 1
ATOM 1431 N N . SER A 1 201 ? -16.164 57.454 24.758 1.00 93.50 201 SER A N 1
ATOM 1432 C CA . SER A 1 201 ? -15.987 58.905 24.622 1.00 93.50 201 SER A CA 1
ATOM 1433 C C . SER A 1 201 ? -15.619 59.344 23.197 1.00 93.50 201 SER A C 1
ATOM 1435 O O . SER A 1 201 ? -15.593 60.542 22.910 1.00 93.50 201 SER A O 1
ATOM 1437 N N . VAL A 1 202 ? -15.308 58.411 22.291 1.00 93.69 202 VAL A N 1
ATOM 1438 C CA . VAL A 1 202 ? -14.995 58.727 20.893 1.00 93.69 202 VAL A CA 1
ATOM 1439 C C . VAL A 1 202 ? -16.299 58.961 20.130 1.00 93.69 202 VAL A C 1
ATOM 1441 O O . VAL A 1 202 ? -17.111 58.055 19.963 1.00 93.69 202 VAL A O 1
ATOM 1444 N N . ALA A 1 203 ? -16.497 60.186 19.636 1.00 90.56 203 ALA A N 1
ATOM 1445 C CA . ALA A 1 203 ? -17.667 60.522 18.832 1.00 90.56 203 ALA A CA 1
ATOM 1446 C C . ALA A 1 203 ? -17.734 59.675 17.547 1.00 90.56 203 ALA A C 1
ATOM 1448 O O . ALA A 1 203 ? -16.713 59.349 16.933 1.00 90.56 203 ALA A O 1
ATOM 1449 N N . THR A 1 204 ? -18.950 59.354 17.104 1.00 87.44 204 THR A N 1
ATOM 1450 C CA . THR A 1 204 ? -19.159 58.638 15.837 1.00 87.44 204 THR A CA 1
ATOM 1451 C C . THR A 1 204 ? -18.530 59.418 14.678 1.00 87.44 204 THR A C 1
ATOM 1453 O O . THR A 1 204 ? -18.789 60.607 14.516 1.00 87.44 204 THR A O 1
ATOM 1456 N N . GLY A 1 205 ? -17.701 58.749 13.870 1.00 85.50 205 GLY A N 1
ATOM 1457 C CA . GLY A 1 205 ? -17.024 59.360 12.720 1.00 85.50 205 GLY A CA 1
ATOM 1458 C C . GLY A 1 205 ? -15.727 60.114 13.043 1.00 85.50 205 GLY A C 1
ATOM 1459 O O . GLY A 1 205 ? -15.165 60.747 12.146 1.00 85.50 205 GLY A O 1
ATOM 1460 N N . ALA A 1 206 ? -15.221 60.044 14.281 1.00 88.69 206 ALA A N 1
ATOM 1461 C CA . ALA A 1 206 ? -13.893 60.560 14.607 1.00 88.69 206 ALA A CA 1
ATOM 1462 C C . ALA A 1 206 ? -12.822 59.984 13.655 1.00 88.69 206 ALA A C 1
ATOM 1464 O O . ALA A 1 206 ? -12.845 58.802 13.319 1.00 88.69 206 ALA A O 1
ATOM 1465 N N . ASN A 1 207 ? -11.877 60.829 13.230 1.00 83.38 207 ASN A N 1
ATOM 1466 C CA . ASN A 1 207 ? -10.787 60.509 12.294 1.00 83.38 207 ASN A CA 1
ATOM 1467 C C . ASN A 1 207 ? -11.196 60.113 10.861 1.00 83.38 207 ASN A C 1
ATOM 1469 O O . ASN A 1 207 ? -10.347 59.638 10.106 1.00 83.38 207 ASN A O 1
ATOM 1473 N N . ASN A 1 208 ? -12.443 60.340 10.435 1.00 86.69 208 ASN A N 1
ATOM 1474 C CA . ASN A 1 208 ? -12.826 60.143 9.035 1.00 86.69 208 ASN A CA 1
ATOM 1475 C C . ASN A 1 208 ? -12.283 61.275 8.133 1.00 86.69 208 ASN A C 1
ATOM 1477 O O . ASN A 1 208 ? -13.009 62.204 7.777 1.00 86.69 208 ASN A O 1
ATOM 1481 N N . TYR A 1 209 ? -10.987 61.233 7.804 1.00 87.81 209 TYR A N 1
ATOM 1482 C CA . TYR A 1 209 ? -10.326 62.223 6.950 1.00 87.81 209 TYR A CA 1
ATOM 1483 C C . TYR A 1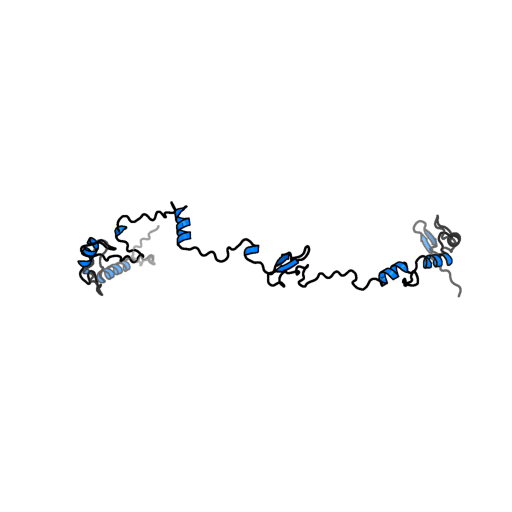 209 ? -10.488 61.889 5.461 1.00 87.81 209 TYR A C 1
ATOM 1485 O O . TYR A 1 209 ? -10.007 60.862 4.986 1.00 87.81 209 TYR A O 1
ATOM 1493 N N . THR A 1 210 ? -11.099 62.797 4.701 1.00 87.19 210 THR A N 1
ATOM 1494 C CA . THR A 1 210 ? -11.147 62.739 3.234 1.00 87.19 210 THR A CA 1
ATOM 1495 C C . THR A 1 210 ? -10.140 63.716 2.640 1.00 87.19 210 THR A C 1
ATOM 1497 O O . THR A 1 210 ? -10.233 64.924 2.867 1.00 87.19 210 THR A O 1
ATOM 1500 N N . HIS A 1 211 ? -9.181 63.204 1.870 1.00 88.50 211 HIS A N 1
ATOM 1501 C CA . HIS A 1 211 ? -8.126 64.019 1.271 1.00 88.50 211 HIS A CA 1
ATOM 1502 C C . HIS A 1 211 ? -8.664 64.878 0.108 1.00 88.50 211 HIS A C 1
ATOM 1504 O O . HIS A 1 211 ? -9.443 64.373 -0.705 1.00 88.50 211 HIS A O 1
ATOM 1510 N N . PRO A 1 212 ? -8.256 66.155 -0.022 1.00 88.94 212 PRO A N 1
ATOM 1511 C CA . PRO A 1 212 ? -8.693 67.006 -1.129 1.00 88.94 212 PRO A CA 1
ATOM 1512 C C . PRO A 1 212 ? -8.092 66.562 -2.474 1.00 88.94 212 PRO A C 1
ATOM 1514 O O . PRO A 1 212 ? -7.034 65.933 -2.521 1.00 88.94 212 PRO A O 1
ATOM 1517 N N . ALA A 1 213 ? -8.741 66.927 -3.585 1.00 93.81 213 ALA A N 1
ATOM 1518 C CA . ALA A 1 213 ? -8.258 66.611 -4.936 1.00 93.81 213 ALA A CA 1
ATOM 1519 C C . ALA A 1 213 ? -6.943 67.332 -5.291 1.00 93.81 213 ALA A C 1
ATOM 1521 O O . ALA A 1 213 ? -6.125 66.804 -6.043 1.00 93.81 213 ALA A O 1
ATOM 1522 N N . ASN A 1 214 ? -6.716 68.526 -4.735 1.00 91.44 214 ASN A N 1
ATOM 1523 C CA . ASN A 1 214 ? -5.509 69.313 -4.959 1.00 91.44 214 ASN A CA 1
ATOM 1524 C C . ASN A 1 214 ? -5.109 70.054 -3.681 1.00 91.44 214 ASN A C 1
ATOM 1526 O O . ASN A 1 214 ? -5.966 70.512 -2.926 1.00 91.44 214 ASN A O 1
ATOM 1530 N N . HIS A 1 215 ? -3.800 70.222 -3.491 1.00 88.19 215 HIS A N 1
ATOM 1531 C CA . HIS A 1 215 ? -3.224 71.097 -2.472 1.00 88.19 215 HIS A CA 1
ATOM 1532 C C . HIS A 1 215 ? -2.642 72.343 -3.142 1.00 88.19 215 HIS A C 1
ATOM 1534 O O . HIS A 1 215 ? -1.919 72.200 -4.133 1.00 88.19 215 HIS A O 1
ATOM 1540 N N . PRO A 1 216 ? -2.909 73.561 -2.640 1.00 90.75 216 PRO A N 1
ATOM 1541 C CA . PRO A 1 216 ? -2.209 74.738 -3.135 1.00 90.75 216 PRO A CA 1
ATOM 1542 C C . PRO A 1 216 ? -0.726 74.655 -2.748 1.00 90.75 216 PRO A C 1
ATOM 1544 O O . PRO A 1 216 ? -0.398 74.249 -1.639 1.00 90.75 216 PRO A O 1
ATOM 1547 N N . ALA A 1 217 ? 0.197 75.072 -3.620 1.00 89.19 217 ALA A N 1
ATOM 1548 C CA . ALA A 1 217 ? 1.638 74.999 -3.325 1.00 89.19 217 ALA A CA 1
ATOM 1549 C C . ALA A 1 217 ? 2.025 75.708 -2.008 1.00 89.19 217 ALA A C 1
ATOM 1551 O O . ALA A 1 217 ? 3.004 75.338 -1.368 1.00 89.19 217 ALA A O 1
ATOM 1552 N N . SER A 1 218 ? 1.217 76.677 -1.563 1.00 89.06 218 SER A N 1
ATOM 1553 C CA . SER A 1 218 ? 1.384 77.392 -0.298 1.00 89.06 218 SER A CA 1
ATOM 1554 C C . SER A 1 218 ? 1.298 76.523 0.962 1.00 89.06 218 SER A C 1
ATOM 1556 O O . SER A 1 218 ? 1.722 77.003 2.008 1.00 89.06 218 SER A O 1
ATOM 1558 N N . ILE A 1 219 ? 0.768 75.287 0.915 1.00 93.06 219 ILE A N 1
ATOM 1559 C CA . ILE A 1 219 ? 0.798 74.405 2.105 1.00 93.06 219 ILE A CA 1
ATOM 1560 C C . ILE A 1 219 ? 2.222 73.927 2.405 1.00 93.06 219 ILE A C 1
ATOM 1562 O O . ILE A 1 219 ? 2.526 73.566 3.539 1.00 93.06 219 ILE A O 1
ATOM 1566 N N . ILE A 1 220 ? 3.090 73.904 1.393 1.00 91.31 220 ILE A N 1
ATOM 1567 C CA . ILE A 1 220 ? 4.454 73.408 1.519 1.00 91.31 220 ILE A CA 1
ATOM 1568 C C . ILE A 1 220 ? 5.363 74.597 1.834 1.00 91.31 220 ILE A C 1
ATOM 1570 O O . ILE A 1 220 ? 5.605 75.461 0.988 1.00 91.31 220 ILE A O 1
ATOM 1574 N N . THR A 1 221 ? 5.882 74.640 3.060 1.00 94.12 221 THR A N 1
ATOM 1575 C CA . THR A 1 221 ? 6.926 75.594 3.448 1.00 94.12 221 THR A CA 1
ATOM 1576 C C . THR A 1 221 ? 8.212 75.280 2.680 1.00 94.12 221 THR A C 1
ATOM 1578 O O . THR A 1 221 ? 8.728 74.170 2.774 1.00 94.12 221 THR A O 1
ATOM 1581 N N . GLN A 1 222 ? 8.724 76.243 1.909 1.00 92.19 222 GLN A N 1
ATOM 1582 C CA . GLN A 1 222 ? 10.007 76.100 1.214 1.00 92.19 222 GLN A CA 1
ATOM 1583 C C . GLN A 1 222 ? 11.176 76.244 2.189 1.00 92.19 222 GLN A C 1
ATOM 1585 O O . GLN A 1 222 ? 11.115 77.045 3.123 1.00 92.19 222 GLN A O 1
ATOM 1590 N N . ASP A 1 223 ? 12.268 75.544 1.908 1.00 93.31 223 ASP A N 1
ATOM 1591 C CA . ASP A 1 223 ? 13.537 75.703 2.612 1.00 93.31 223 ASP A CA 1
ATOM 1592 C C . ASP A 1 223 ? 14.670 76.023 1.622 1.00 93.31 223 ASP A C 1
ATOM 1594 O O . ASP A 1 223 ? 14.454 76.160 0.415 1.00 93.31 223 ASP A O 1
ATOM 1598 N N . ALA A 1 224 ? 15.890 76.195 2.136 1.00 93.31 224 ALA A N 1
ATOM 1599 C CA . ALA A 1 224 ? 17.045 76.560 1.318 1.00 93.31 224 ALA A CA 1
ATOM 1600 C C . ALA A 1 224 ? 17.379 75.524 0.225 1.00 93.31 224 ALA A C 1
ATOM 1602 O O . ALA A 1 224 ? 17.936 75.894 -0.807 1.00 93.31 224 ALA A O 1
ATOM 1603 N N . ASN A 1 225 ? 17.021 74.257 0.432 1.00 91.12 225 ASN A N 1
ATOM 1604 C CA . ASN A 1 225 ? 17.303 73.144 -0.471 1.00 91.12 225 ASN A CA 1
ATOM 1605 C C . ASN A 1 225 ? 16.098 72.791 -1.362 1.00 91.12 225 ASN A C 1
ATOM 1607 O O . ASN A 1 225 ? 16.280 72.213 -2.431 1.00 91.12 225 ASN A O 1
ATOM 1611 N N . ASN A 1 226 ? 14.880 73.157 -0.953 1.00 91.12 226 ASN A N 1
ATOM 1612 C CA . ASN A 1 226 ? 13.625 72.814 -1.614 1.00 91.12 226 ASN A CA 1
ATOM 1613 C C . ASN A 1 226 ? 12.808 74.079 -1.900 1.00 91.12 226 ASN A C 1
ATOM 1615 O O . ASN A 1 226 ? 12.025 74.549 -1.069 1.00 91.12 226 ASN A O 1
ATOM 1619 N N . ARG A 1 227 ? 12.969 74.626 -3.109 1.00 90.94 227 ARG A N 1
ATOM 1620 C CA . ARG A 1 227 ? 12.216 75.795 -3.582 1.00 90.94 227 ARG A CA 1
ATOM 1621 C C . ARG A 1 227 ? 11.367 75.439 -4.794 1.00 90.94 227 ARG A C 1
ATOM 1623 O O . ARG A 1 227 ? 11.823 74.730 -5.687 1.00 90.94 227 ARG A O 1
ATOM 1630 N N . PHE A 1 228 ? 10.140 75.954 -4.850 1.00 91.56 228 PHE A N 1
ATOM 1631 C CA . PHE A 1 228 ? 9.357 75.902 -6.083 1.00 91.56 228 PHE A CA 1
ATOM 1632 C C . PHE A 1 228 ? 9.992 76.833 -7.103 1.00 91.56 228 PHE A C 1
ATOM 1634 O O . PHE A 1 228 ? 10.312 77.976 -6.783 1.00 91.56 228 PHE A O 1
ATOM 1641 N N . VAL A 1 229 ? 10.155 76.327 -8.319 1.00 90.50 229 VAL A N 1
ATOM 1642 C CA . VAL A 1 229 ? 10.758 77.056 -9.430 1.00 90.50 229 VAL A CA 1
ATOM 1643 C C . VAL A 1 229 ? 9.668 77.395 -10.432 1.00 90.50 229 VAL A C 1
ATOM 1645 O O . VAL A 1 229 ? 8.903 76.521 -10.854 1.00 90.50 229 VAL A O 1
ATOM 1648 N N . THR A 1 230 ? 9.616 78.656 -10.835 1.00 91.19 230 THR A N 1
ATOM 1649 C CA . THR A 1 230 ? 8.708 79.138 -11.874 1.00 91.19 230 THR A CA 1
ATOM 1650 C C . THR A 1 230 ? 9.226 78.799 -13.269 1.00 91.19 230 THR A C 1
ATOM 1652 O O . THR A 1 230 ? 10.425 78.616 -13.489 1.00 91.19 230 THR A O 1
ATOM 1655 N N . ASP A 1 231 ? 8.333 78.739 -14.254 1.00 93.81 231 ASP A N 1
ATOM 1656 C CA . ASP A 1 231 ? 8.748 78.477 -15.638 1.00 93.81 231 ASP A CA 1
ATOM 1657 C C . ASP A 1 231 ? 9.643 79.598 -16.199 1.00 93.81 231 ASP A C 1
ATOM 1659 O O . ASP A 1 231 ? 10.557 79.324 -16.979 1.00 93.81 231 ASP A O 1
ATOM 1663 N N . THR A 1 232 ? 9.469 80.836 -15.722 1.00 95.25 232 THR A N 1
ATOM 1664 C CA . THR A 1 232 ? 10.351 81.973 -16.031 1.00 95.25 232 THR A CA 1
ATOM 1665 C C . THR A 1 232 ? 11.789 81.728 -15.568 1.00 95.25 232 THR A C 1
ATOM 1667 O O . THR A 1 232 ? 12.729 81.932 -16.338 1.00 95.25 232 THR A O 1
ATOM 1670 N N . GLU A 1 233 ? 11.980 81.261 -14.330 1.00 93.56 233 GLU A N 1
ATOM 1671 C CA . GLU A 1 233 ? 13.313 80.943 -13.797 1.00 93.56 233 GLU A CA 1
ATOM 1672 C C . GLU A 1 233 ? 13.979 79.813 -14.598 1.00 93.56 233 GLU A C 1
ATOM 1674 O O . GLU A 1 233 ? 15.145 79.940 -14.982 1.00 93.56 233 GLU A O 1
ATOM 1679 N N . LYS A 1 234 ? 13.222 78.756 -14.942 1.00 92.12 234 LYS A N 1
ATOM 1680 C CA . LYS A 1 234 ? 13.720 77.632 -15.760 1.00 92.12 234 LYS A CA 1
ATOM 1681 C C . LYS A 1 234 ? 14.196 78.094 -17.142 1.00 92.12 234 LYS A C 1
ATOM 1683 O O . LYS A 1 234 ? 15.283 77.713 -17.578 1.00 92.12 234 LYS A O 1
ATOM 1688 N N . ALA A 1 235 ? 13.414 78.929 -17.831 1.00 91.44 235 ALA A N 1
ATOM 1689 C CA . ALA A 1 235 ? 13.777 79.453 -19.150 1.00 91.44 235 ALA A CA 1
ATOM 1690 C C . ALA A 1 235 ? 15.062 80.303 -19.105 1.00 91.44 235 ALA A C 1
ATOM 1692 O O . ALA A 1 235 ? 15.916 80.212 -19.998 1.00 91.44 235 ALA A O 1
ATOM 1693 N N . GLY A 1 236 ? 15.233 81.084 -18.034 1.00 91.69 236 GLY A N 1
ATOM 1694 C CA . GLY A 1 236 ? 16.434 81.883 -17.798 1.00 91.69 236 GLY A CA 1
ATOM 1695 C C . GLY A 1 236 ? 17.701 81.036 -17.642 1.00 91.69 236 GLY A C 1
ATOM 1696 O O . GLY A 1 236 ? 18.727 81.354 -18.246 1.00 91.69 236 GLY A O 1
ATOM 1697 N N . TRP A 1 237 ? 17.646 79.939 -16.878 1.00 90.25 237 TRP A N 1
ATOM 1698 C CA . TRP A 1 237 ? 18.789 79.030 -16.712 1.00 90.25 237 TRP A CA 1
ATOM 1699 C C . TRP A 1 237 ? 19.191 78.349 -18.024 1.00 90.25 237 TRP A C 1
ATOM 1701 O O . TRP A 1 237 ? 20.369 78.374 -18.384 1.00 90.25 237 TRP A O 1
ATOM 1711 N N . ASN A 1 238 ? 18.224 77.825 -18.781 1.00 87.75 238 ASN A N 1
ATOM 1712 C CA . ASN A 1 238 ? 18.494 77.106 -20.033 1.00 87.75 238 ASN A CA 1
ATOM 1713 C C . ASN A 1 238 ? 19.156 77.993 -21.103 1.00 87.75 238 ASN A C 1
ATOM 1715 O O . ASN A 1 238 ? 19.989 77.526 -21.877 1.00 87.75 238 ASN A O 1
ATOM 1719 N N . THR A 1 239 ? 18.849 79.292 -21.125 1.00 87.56 239 THR A N 1
ATOM 1720 C CA . THR A 1 239 ? 19.466 80.230 -22.078 1.00 87.56 239 THR A CA 1
ATOM 1721 C C . THR A 1 239 ? 20.963 80.431 -21.810 1.00 87.56 239 THR A C 1
ATOM 1723 O O . THR A 1 239 ? 21.739 80.585 -22.754 1.00 87.56 239 THR A O 1
ATOM 1726 N N . LYS A 1 240 ? 21.406 80.367 -20.545 1.00 83.12 240 LYS A N 1
ATOM 1727 C CA . LYS A 1 240 ? 22.828 80.525 -20.187 1.00 83.12 240 LYS A CA 1
ATOM 1728 C C . LYS A 1 240 ? 23.702 79.377 -20.704 1.00 83.12 240 LYS A C 1
ATOM 1730 O O . LYS A 1 240 ? 24.848 79.621 -21.067 1.00 83.12 240 LYS A O 1
ATOM 1735 N N . GLN A 1 241 ? 23.169 78.157 -20.805 1.00 71.06 241 GLN A N 1
ATOM 1736 C CA . GLN A 1 241 ? 23.898 76.997 -21.339 1.00 71.06 241 GLN A CA 1
ATOM 1737 C C . GLN A 1 241 ? 24.294 77.189 -22.812 1.00 71.06 241 GLN A C 1
ATOM 1739 O O . GLN A 1 241 ? 25.402 76.838 -23.207 1.00 71.06 241 GLN A O 1
ATOM 1744 N N . LYS A 1 242 ? 23.421 77.803 -23.622 1.00 66.88 242 LYS A N 1
ATOM 1745 C CA . LYS A 1 242 ? 23.664 78.029 -25.056 1.00 66.88 242 LYS A CA 1
ATOM 1746 C C . LYS A 1 242 ? 24.846 78.977 -25.328 1.00 66.88 242 LYS A C 1
ATOM 1748 O O . LYS A 1 242 ? 25.429 78.923 -26.406 1.00 66.88 242 LYS A O 1
ATOM 1753 N N . ALA A 1 243 ? 25.216 79.821 -24.363 1.00 64.31 243 ALA A N 1
ATOM 1754 C CA . ALA A 1 243 ? 26.314 80.778 -24.501 1.00 64.31 243 ALA A CA 1
ATOM 1755 C C . ALA A 1 243 ? 27.717 80.153 -24.327 1.00 64.31 243 ALA A C 1
ATOM 1757 O O . ALA A 1 243 ? 28.694 80.748 -24.772 1.00 64.31 243 ALA A O 1
ATOM 1758 N N . ILE A 1 244 ? 27.837 78.957 -23.731 1.00 63.47 244 ILE A N 1
ATOM 1759 C CA . ILE A 1 244 ? 29.117 78.253 -23.526 1.00 63.47 244 ILE A CA 1
ATOM 1760 C C . ILE A 1 244 ? 29.271 77.181 -24.612 1.00 63.47 244 ILE A C 1
ATOM 1762 O O . ILE A 1 244 ? 29.139 75.986 -24.368 1.00 63.47 244 ILE A O 1
ATOM 1766 N N . THR A 1 245 ? 29.525 77.612 -25.844 1.00 59.59 245 THR A N 1
ATOM 1767 C CA . THR A 1 245 ? 30.040 76.722 -26.894 1.00 59.59 245 THR A CA 1
ATOM 1768 C C . THR A 1 245 ? 31.520 77.054 -27.067 1.00 59.59 245 THR A C 1
ATOM 1770 O O . THR A 1 245 ? 31.848 78.115 -27.590 1.00 59.59 245 THR A O 1
ATOM 1773 N N . ILE A 1 246 ? 32.422 76.191 -26.583 1.00 63.62 246 ILE A N 1
ATOM 1774 C CA . ILE A 1 246 ? 33.857 76.308 -26.883 1.00 63.62 246 ILE A CA 1
ATOM 1775 C C . ILE A 1 246 ? 34.047 75.811 -28.318 1.00 63.62 246 ILE A C 1
ATOM 1777 O O . ILE A 1 246 ? 34.027 74.609 -28.574 1.00 63.62 246 ILE A O 1
ATOM 1781 N N . SER A 1 247 ? 34.187 76.731 -29.267 1.00 60.53 247 SER A N 1
ATOM 1782 C CA . SER A 1 247 ? 34.529 76.387 -30.647 1.00 60.53 247 SER A CA 1
ATOM 1783 C C . SER A 1 247 ? 35.991 75.936 -30.705 1.00 60.53 247 SER A C 1
ATOM 1785 O O . SER A 1 247 ? 36.887 76.770 -30.744 1.00 60.53 247 SER A O 1
ATOM 1787 N N . ASN A 1 248 ? 36.250 74.623 -30.727 1.00 60.16 248 ASN A N 1
ATOM 1788 C CA . ASN A 1 248 ? 37.591 74.054 -30.954 1.00 60.16 248 ASN A CA 1
ATOM 1789 C C . ASN A 1 248 ? 37.976 74.022 -32.449 1.00 60.16 248 ASN A C 1
ATOM 1791 O O . ASN A 1 248 ? 38.700 73.141 -32.910 1.00 60.16 248 ASN A O 1
ATOM 1795 N N . THR A 1 249 ? 37.452 74.961 -33.232 1.00 60.25 249 THR A N 1
ATOM 1796 C CA . THR A 1 249 ? 37.820 75.129 -34.634 1.00 60.25 249 THR A CA 1
ATOM 1797 C C . THR A 1 249 ? 38.898 76.200 -34.679 1.00 60.25 249 THR A C 1
ATOM 1799 O O . THR A 1 249 ? 38.599 77.378 -34.490 1.00 60.25 249 THR A O 1
ATOM 1802 N N . ALA A 1 250 ? 40.155 75.802 -34.891 1.00 53.75 250 ALA A N 1
ATOM 1803 C CA . ALA A 1 250 ? 41.213 76.763 -35.186 1.00 53.75 250 ALA A CA 1
ATOM 1804 C C . ALA A 1 250 ? 40.797 77.581 -36.428 1.00 53.75 250 ALA A C 1
ATOM 1806 O O . ALA A 1 250 ? 40.340 76.985 -37.411 1.00 53.75 250 ALA A O 1
ATOM 1807 N N . PRO A 1 251 ? 40.875 78.923 -36.397 1.00 61.03 251 PRO A N 1
ATOM 1808 C CA . PRO A 1 251 ? 40.437 79.743 -37.517 1.00 61.03 251 PRO A CA 1
ATOM 1809 C C . PRO A 1 251 ? 41.294 79.449 -38.753 1.00 61.03 251 PRO A C 1
ATOM 1811 O O . PRO A 1 251 ? 42.522 79.425 -38.696 1.00 61.03 251 PRO A O 1
ATOM 1814 N N . VAL A 1 252 ? 40.635 79.221 -39.889 1.00 59.88 252 VAL A N 1
ATOM 1815 C CA . VAL A 1 252 ? 41.294 79.092 -41.190 1.00 59.88 252 VAL A CA 1
ATOM 1816 C C . VAL A 1 252 ? 41.815 80.466 -41.623 1.00 59.88 252 VAL A C 1
ATOM 1818 O O . VAL A 1 252 ? 41.024 81.347 -41.920 1.00 59.88 252 VAL A O 1
ATOM 1821 N N . SER A 1 253 ? 43.145 80.615 -41.615 1.00 59.78 253 SER A N 1
ATOM 1822 C CA . SER A 1 253 ? 43.986 81.687 -42.184 1.00 59.78 253 SER A CA 1
ATOM 1823 C C . SER A 1 253 ? 43.507 83.148 -41.994 1.00 59.78 253 SER A C 1
ATOM 1825 O O . SER A 1 253 ? 42.540 83.561 -42.633 1.00 59.78 253 SER A O 1
ATOM 1827 N N . PRO A 1 254 ? 44.213 83.988 -41.206 1.00 60.31 254 PRO A N 1
ATOM 1828 C CA . PRO A 1 254 ? 43.816 85.381 -40.987 1.00 60.31 254 PRO A CA 1
ATOM 1829 C C . PRO A 1 254 ? 43.853 86.200 -42.286 1.00 60.31 254 PRO A C 1
ATOM 1831 O O . PRO A 1 254 ? 44.729 86.017 -43.137 1.00 60.31 254 PRO A O 1
ATOM 1834 N N . ALA A 1 255 ? 42.907 87.129 -42.430 1.00 61.53 255 ALA A N 1
ATOM 1835 C CA . ALA A 1 255 ? 42.938 88.130 -43.490 1.00 61.53 255 ALA A CA 1
ATOM 1836 C C . ALA A 1 255 ? 44.116 89.106 -43.277 1.00 61.53 255 ALA A C 1
ATOM 1838 O O . ALA A 1 255 ? 44.569 89.327 -42.153 1.00 61.53 255 ALA A O 1
ATOM 1839 N N . ALA A 1 256 ? 44.633 89.695 -44.362 1.00 54.22 256 ALA A N 1
ATOM 1840 C CA . ALA A 1 256 ? 45.798 90.580 -44.310 1.00 54.22 256 ALA A CA 1
ATOM 1841 C C . ALA A 1 256 ? 45.562 91.780 -43.367 1.00 54.22 256 ALA A C 1
ATOM 1843 O O . ALA A 1 256 ? 44.701 92.616 -43.634 1.00 54.22 256 ALA A O 1
ATOM 1844 N N . GLY A 1 257 ? 46.352 91.867 -42.289 1.00 64.62 257 GLY A N 1
ATOM 1845 C CA . GLY A 1 257 ? 46.291 92.944 -41.291 1.00 64.62 257 GLY A CA 1
ATOM 1846 C C . GLY A 1 257 ? 45.812 92.526 -39.896 1.00 64.62 257 GLY A C 1
ATOM 1847 O O . GLY A 1 257 ? 45.873 93.348 -38.984 1.00 64.62 257 GLY A O 1
ATOM 1848 N N . GLU A 1 258 ? 45.395 91.273 -39.691 1.00 65.62 258 GLU A N 1
ATOM 1849 C CA . GLU A 1 258 ? 45.028 90.761 -38.365 1.00 65.62 258 GLU A CA 1
ATOM 1850 C C . GLU A 1 258 ? 46.164 89.955 -37.715 1.00 65.62 258 GLU A C 1
ATOM 1852 O O . GLU A 1 258 ? 46.803 89.111 -38.345 1.00 65.62 258 GLU A O 1
ATOM 1857 N N . LEU A 1 259 ? 46.425 90.229 -36.432 1.00 63.19 259 LEU A N 1
ATOM 1858 C CA . LEU A 1 259 ? 47.424 89.518 -35.634 1.00 63.19 259 LEU A CA 1
ATOM 1859 C C . LEU A 1 259 ? 46.850 88.173 -35.172 1.00 63.19 259 LEU A C 1
ATOM 1861 O O . LEU A 1 259 ? 45.966 88.132 -34.318 1.00 63.19 259 LEU A O 1
ATOM 1865 N N . PHE A 1 260 ? 47.374 87.073 -35.711 1.00 66.62 260 PHE A N 1
ATOM 1866 C CA . PHE A 1 260 ? 47.076 85.730 -35.222 1.00 66.62 260 PHE A CA 1
ATOM 1867 C C . PHE A 1 260 ? 48.102 85.318 -34.161 1.00 66.62 260 PHE A C 1
ATOM 1869 O O . PHE A 1 260 ? 49.303 85.295 -34.428 1.00 66.62 260 PHE A O 1
ATOM 1876 N N . PHE A 1 261 ? 47.624 84.996 -32.959 1.00 64.56 261 PHE A N 1
ATOM 1877 C CA . PHE A 1 261 ? 48.430 84.381 -31.907 1.00 64.56 261 PHE A CA 1
ATOM 1878 C C . PHE A 1 261 ? 48.190 82.871 -31.936 1.00 64.56 261 PHE A C 1
ATOM 1880 O O . PHE A 1 261 ? 47.146 82.393 -31.495 1.00 64.56 261 PHE A O 1
ATOM 1887 N N . GLU A 1 262 ? 49.152 82.121 -32.468 1.00 63.97 262 GLU A N 1
ATOM 1888 C CA . GLU A 1 262 ? 49.171 80.668 -32.333 1.00 63.97 262 GLU A CA 1
ATOM 1889 C C . GLU A 1 262 ? 49.653 80.315 -30.922 1.00 63.97 262 GLU A C 1
ATOM 1891 O O . GLU A 1 262 ? 50.756 80.691 -30.518 1.00 63.97 262 GLU A O 1
ATOM 1896 N N . ILE A 1 263 ? 48.822 79.608 -30.154 1.00 62.91 263 ILE A N 1
ATOM 1897 C CA . ILE A 1 263 ? 49.264 78.977 -28.909 1.00 62.91 263 ILE A CA 1
ATOM 1898 C C . ILE A 1 263 ? 50.004 77.700 -29.320 1.00 62.91 263 ILE A C 1
ATOM 1900 O O . ILE A 1 263 ? 49.382 76.664 -29.549 1.00 62.91 263 ILE A O 1
ATOM 1904 N N . LEU A 1 264 ? 51.327 77.784 -29.471 1.00 49.72 264 LEU A N 1
ATOM 1905 C CA . LEU A 1 264 ? 52.179 76.594 -29.465 1.00 49.72 264 LEU A CA 1
ATOM 1906 C C . LEU A 1 264 ? 52.123 76.001 -28.051 1.00 49.72 264 LEU A C 1
ATOM 1908 O O . LEU A 1 264 ? 52.191 76.763 -27.090 1.00 49.72 264 LEU A O 1
ATOM 1912 N N . SER A 1 265 ? 51.934 74.678 -27.977 1.00 60.69 265 SER A N 1
ATOM 1913 C CA . SER A 1 265 ? 51.662 73.867 -26.771 1.00 60.69 265 SER A CA 1
ATOM 1914 C C . SER A 1 265 ? 52.107 74.447 -25.427 1.00 60.69 265 SER A C 1
ATOM 1916 O O . SER A 1 265 ? 53.321 74.740 -25.308 1.00 60.69 265 SER A O 1
#

Sequence (265 aa):
MADKNVQIKQRNETNDGWDNLYPKTKAELVETGGSTVAEHIADSAKHITGAERTAWQNKAEKTTATTAADGLMAKADKAKLDGIAAGANNYTHPTGDGNLHVAATGTTNNGKVLKAGATAGSISWGTLTATDVGAAPASHAHTKAEIEAVLTGVISFHSHASGTPTAHKDTHLTGGSDAIPVATASADGLMAKADKSKLDSVATGANNYTHPANHPASIITQDANNRFVTDTEKAGWNTKQKAITISNTAPVSPAAGELFFEILS